Protein AF-A0A1W6MMY0-F1 (afdb_monomer)

InterPro domains:
  IPR019251 Domain of unknown function DUF2231, transmembrane [PF09990] (59-193)

Structure (mmCIF, N/CA/C/O backbone):
data_AF-A0A1W6MMY0-F1
#
_entry.id   AF-A0A1W6MMY0-F1
#
loop_
_atom_site.group_PDB
_atom_site.id
_atom_site.type_symbol
_atom_site.label_atom_id
_atom_site.label_alt_id
_atom_site.label_comp_id
_atom_site.label_asym_id
_atom_site.label_entity_id
_atom_site.label_seq_id
_atom_site.pdbx_PDB_ins_code
_atom_site.Cartn_x
_atom_site.Cartn_y
_atom_site.Cartn_z
_atom_site.occupancy
_atom_site.B_iso_or_equiv
_atom_site.auth_seq_id
_atom_site.auth_comp_id
_atom_site.auth_asym_id
_atom_site.auth_atom_id
_atom_site.pdbx_PDB_model_num
ATOM 1 N N . MET A 1 1 ? 49.511 -67.628 -75.338 1.00 53.31 1 MET A N 1
ATOM 2 C CA . MET A 1 1 ? 48.141 -67.289 -74.877 1.00 53.31 1 MET A CA 1
ATOM 3 C C . MET A 1 1 ? 48.124 -66.855 -73.398 1.00 53.31 1 MET A C 1
ATOM 5 O O . MET A 1 1 ? 47.604 -67.595 -72.579 1.00 53.31 1 MET A O 1
ATOM 9 N N . LYS A 1 2 ? 48.683 -65.693 -73.002 1.00 53.47 2 LYS A N 1
ATOM 10 C CA . LYS A 1 2 ? 48.665 -65.268 -71.573 1.00 53.47 2 LYS A CA 1
ATOM 11 C C . LYS A 1 2 ? 48.372 -63.783 -71.284 1.00 53.47 2 LYS A C 1
ATOM 13 O O . LYS A 1 2 ? 48.181 -63.437 -70.128 1.00 53.47 2 LYS A O 1
ATOM 18 N N . THR A 1 3 ? 48.253 -62.909 -72.284 1.00 57.16 3 THR A N 1
ATOM 19 C CA . THR A 1 3 ? 48.103 -61.453 -72.058 1.00 57.16 3 THR A CA 1
ATOM 20 C C . THR A 1 3 ? 46.658 -60.943 -71.990 1.00 57.16 3 THR A C 1
ATOM 22 O O . THR A 1 3 ? 46.424 -59.880 -71.427 1.00 57.16 3 THR A O 1
ATOM 25 N N . LYS A 1 4 ? 45.662 -61.696 -72.481 1.00 53.75 4 LYS A N 1
ATOM 26 C CA . LYS A 1 4 ? 44.250 -61.252 -72.477 1.00 53.75 4 LYS A CA 1
ATOM 27 C C . LYS A 1 4 ? 43.552 -61.372 -71.110 1.00 53.75 4 LYS A C 1
ATOM 29 O O . LYS A 1 4 ? 42.594 -60.653 -70.858 1.00 53.75 4 LYS A O 1
ATOM 34 N N . HIS A 1 5 ? 44.053 -62.219 -70.207 1.00 53.69 5 HIS A N 1
ATOM 35 C CA . HIS A 1 5 ? 43.456 -62.404 -68.874 1.00 53.69 5 HIS A CA 1
ATOM 36 C C . HIS A 1 5 ? 43.863 -61.316 -67.865 1.00 53.69 5 HIS A C 1
ATOM 38 O O . HIS A 1 5 ? 43.100 -61.026 -66.950 1.00 53.69 5 HIS A O 1
ATOM 44 N N . PHE A 1 6 ? 45.018 -60.667 -68.056 1.00 56.38 6 PHE A N 1
ATOM 45 C CA . PHE A 1 6 ? 45.503 -59.623 -67.142 1.00 56.38 6 PHE A CA 1
ATOM 46 C C . PHE A 1 6 ? 44.716 -58.310 -67.269 1.00 56.38 6 PHE A C 1
ATOM 48 O O . PHE A 1 6 ? 44.374 -57.697 -66.263 1.00 56.38 6 PHE A O 1
ATOM 55 N N . PHE A 1 7 ? 44.354 -57.907 -68.491 1.00 55.12 7 PHE A N 1
ATOM 56 C CA . PHE A 1 7 ? 43.572 -56.684 -68.716 1.00 55.12 7 PHE A CA 1
ATOM 57 C C . PHE A 1 7 ? 42.113 -56.813 -68.240 1.00 55.12 7 PHE A C 1
ATOM 59 O O . PHE A 1 7 ? 41.548 -55.856 -67.716 1.00 55.12 7 PHE A O 1
ATOM 66 N N . SER A 1 8 ? 41.518 -58.008 -68.348 1.00 56.09 8 SER A N 1
ATOM 67 C CA . SER A 1 8 ? 40.149 -58.261 -67.875 1.00 56.09 8 SER A CA 1
ATOM 68 C C . SER A 1 8 ? 40.039 -58.261 -66.346 1.00 56.09 8 SER A C 1
ATOM 70 O O . SER A 1 8 ? 39.013 -57.847 -65.817 1.00 56.09 8 SER A O 1
ATOM 72 N N . ALA A 1 9 ? 41.079 -58.693 -65.625 1.00 58.19 9 ALA A N 1
ATOM 73 C CA . ALA A 1 9 ? 41.077 -58.704 -64.162 1.00 58.19 9 ALA A CA 1
ATOM 74 C C . ALA A 1 9 ? 41.167 -57.284 -63.571 1.00 58.19 9 ALA A C 1
ATOM 76 O O . ALA A 1 9 ? 40.485 -56.976 -62.597 1.00 58.19 9 ALA A O 1
ATOM 77 N N . ILE A 1 10 ? 41.946 -56.394 -64.196 1.00 60.78 10 ILE A N 1
ATOM 78 C CA . ILE A 1 10 ? 42.098 -55.000 -63.747 1.00 60.78 10 ILE A CA 1
ATOM 79 C C . ILE A 1 10 ? 40.797 -54.203 -63.952 1.00 60.78 10 ILE A C 1
ATOM 81 O O . ILE A 1 10 ? 40.409 -53.431 -63.076 1.00 60.78 10 ILE A O 1
ATOM 85 N N . LEU A 1 11 ? 40.074 -54.437 -65.056 1.00 58.62 11 LEU A N 1
ATOM 86 C CA . LEU A 1 11 ? 38.793 -53.772 -65.330 1.00 58.62 11 LEU A CA 1
ATOM 87 C C . LEU A 1 11 ? 37.692 -54.185 -64.334 1.00 58.62 11 LEU A C 1
ATOM 89 O O . LEU A 1 11 ? 36.916 -53.343 -63.891 1.00 58.62 11 LEU A O 1
ATOM 93 N N . VAL A 1 12 ? 37.652 -55.461 -63.933 1.00 59.88 12 VAL A N 1
ATOM 94 C CA . VAL A 1 12 ? 36.674 -55.977 -62.958 1.00 59.88 12 VAL A CA 1
ATOM 95 C C . VAL A 1 12 ? 36.939 -55.426 -61.552 1.00 59.88 12 VAL A C 1
ATOM 97 O O . VAL A 1 12 ? 35.997 -55.036 -60.868 1.00 59.88 12 VAL A O 1
ATOM 100 N N . ILE A 1 13 ? 38.205 -55.304 -61.137 1.00 60.09 13 ILE A N 1
ATOM 101 C CA . ILE A 1 13 ? 38.566 -54.734 -59.825 1.00 60.09 13 ILE A CA 1
ATOM 102 C C . ILE A 1 13 ? 38.223 -53.235 -59.757 1.00 60.09 13 ILE A C 1
ATOM 104 O O . ILE A 1 13 ? 37.689 -52.773 -58.748 1.00 60.09 13 ILE A O 1
ATOM 108 N N . ALA A 1 14 ? 38.455 -52.481 -60.838 1.00 59.34 14 ALA A N 1
ATOM 109 C CA . ALA A 1 14 ? 38.075 -51.068 -60.910 1.00 59.34 14 ALA A CA 1
ATOM 110 C C . ALA A 1 14 ? 36.544 -50.868 -60.890 1.00 59.34 14 ALA A C 1
ATOM 112 O O . ALA A 1 14 ? 36.053 -49.946 -60.237 1.00 59.34 14 ALA A O 1
ATOM 113 N N . PHE A 1 15 ? 35.783 -51.754 -61.544 1.00 56.09 15 PHE A N 1
ATOM 114 C CA . PHE A 1 15 ? 34.318 -51.698 -61.560 1.00 56.09 15 PHE A CA 1
ATOM 115 C C . PHE A 1 15 ? 33.705 -52.075 -60.200 1.00 56.09 15 PHE A C 1
ATOM 117 O O . PHE A 1 15 ? 32.812 -51.376 -59.719 1.00 56.09 15 PHE A O 1
ATOM 124 N N . LEU A 1 16 ? 34.238 -53.101 -59.518 1.00 56.38 16 LEU A N 1
ATOM 125 C CA . LEU A 1 16 ? 33.822 -53.449 -58.151 1.00 56.38 16 LEU A CA 1
ATOM 126 C C . LEU A 1 16 ? 34.127 -52.323 -57.152 1.00 56.38 16 LEU A C 1
ATOM 128 O O . LEU A 1 16 ? 33.296 -52.034 -56.294 1.00 56.38 16 LEU A O 1
ATOM 132 N N . GLY A 1 17 ? 35.277 -51.652 -57.283 1.00 56.94 17 GLY A N 1
ATOM 133 C CA . GLY A 1 17 ? 35.640 -50.518 -56.427 1.00 56.94 17 GLY A CA 1
ATOM 134 C C . GLY A 1 17 ? 34.759 -49.277 -56.622 1.00 56.94 17 GLY A C 1
ATOM 135 O O . GLY A 1 17 ? 34.584 -48.494 -55.689 1.00 56.94 17 GLY A O 1
ATOM 136 N N . SER A 1 18 ? 34.181 -49.087 -57.813 1.00 57.56 18 SER A N 1
ATOM 137 C CA . SER A 1 18 ? 33.229 -47.999 -58.067 1.00 57.56 18 SER A CA 1
ATOM 138 C C . SER A 1 18 ? 31.816 -48.326 -57.570 1.00 57.56 18 SER A C 1
ATOM 140 O O . SER A 1 18 ? 31.083 -47.422 -57.161 1.00 57.56 18 SER A O 1
ATOM 142 N N . LEU A 1 19 ? 31.432 -49.606 -57.578 1.00 57.78 19 LEU A N 1
ATOM 143 C CA . LEU A 1 19 ? 30.128 -50.069 -57.102 1.00 57.78 19 LEU A CA 1
ATOM 144 C C . LEU A 1 19 ? 30.023 -50.034 -55.566 1.00 57.78 19 LEU A C 1
ATOM 146 O O . LEU A 1 19 ? 29.001 -49.631 -55.021 1.00 57.78 19 LEU A O 1
ATOM 150 N N . THR A 1 20 ? 31.099 -50.373 -54.849 1.00 58.50 20 THR A N 1
ATOM 151 C CA . THR A 1 20 ? 31.122 -50.292 -53.377 1.00 58.50 20 THR A CA 1
ATOM 152 C C . THR A 1 20 ? 31.069 -48.853 -52.870 1.00 58.50 20 THR A C 1
ATOM 154 O O . THR A 1 20 ? 30.363 -48.570 -51.906 1.00 58.50 20 THR A O 1
ATOM 157 N N . LYS A 1 21 ? 31.748 -47.917 -53.547 1.00 62.97 21 LYS A N 1
ATOM 158 C CA . LYS A 1 21 ? 31.677 -46.486 -53.208 1.00 62.97 21 LYS A CA 1
ATOM 159 C C . LYS A 1 21 ? 30.291 -45.897 -53.448 1.00 62.97 21 LYS A C 1
ATOM 161 O O . LYS A 1 21 ? 29.810 -45.134 -52.622 1.00 62.97 21 LYS A O 1
ATOM 166 N N . THR A 1 22 ? 29.643 -46.248 -54.557 1.00 63.56 22 THR A N 1
ATOM 167 C CA . THR A 1 22 ? 28.289 -45.752 -54.857 1.00 63.56 22 THR A CA 1
ATOM 168 C C . THR A 1 22 ? 27.248 -46.305 -53.886 1.00 63.56 22 THR A C 1
ATOM 170 O O . THR A 1 22 ? 26.358 -45.561 -53.486 1.00 63.56 22 THR A O 1
ATOM 173 N N . PHE A 1 23 ? 27.398 -47.552 -53.432 1.00 64.56 23 PHE A N 1
ATOM 174 C CA . PHE A 1 23 ? 26.541 -48.132 -52.396 1.00 64.56 23 PHE A CA 1
ATOM 175 C C . PHE A 1 23 ? 26.749 -47.472 -51.020 1.00 64.56 23 PHE A C 1
ATOM 177 O O . PHE A 1 23 ? 25.776 -47.057 -50.399 1.00 64.56 23 PHE A O 1
ATOM 184 N N . ALA A 1 24 ? 28.002 -47.276 -50.590 1.00 65.94 24 ALA A N 1
ATOM 185 C CA . ALA A 1 24 ? 28.316 -46.627 -49.312 1.00 65.94 24 ALA A CA 1
ATOM 186 C C . ALA A 1 24 ? 27.815 -45.171 -49.246 1.00 65.94 24 ALA A C 1
ATOM 188 O O . ALA A 1 24 ? 27.250 -44.753 -48.240 1.00 65.94 24 ALA A O 1
ATOM 189 N N . LEU A 1 25 ? 27.955 -44.412 -50.341 1.00 71.19 25 LEU A N 1
ATOM 190 C CA . LEU A 1 25 ? 27.428 -43.045 -50.424 1.00 71.19 25 LEU A CA 1
ATOM 191 C C . LEU A 1 25 ? 25.893 -43.003 -50.423 1.00 71.19 25 LEU A C 1
ATOM 193 O O . LEU A 1 25 ? 25.306 -42.029 -49.958 1.00 71.19 25 LEU A O 1
ATOM 197 N N . ASN A 1 26 ? 25.234 -44.037 -50.949 1.00 66.25 26 ASN A N 1
ATOM 198 C CA . ASN A 1 26 ? 23.777 -44.135 -50.945 1.00 66.25 26 ASN A CA 1
ATOM 199 C C . ASN A 1 26 ? 23.227 -44.462 -49.546 1.00 66.25 26 ASN A C 1
ATOM 201 O O . ASN A 1 26 ? 22.199 -43.916 -49.155 1.00 66.25 26 ASN A O 1
ATOM 205 N N . GLU A 1 27 ? 23.925 -45.308 -48.788 1.00 65.75 27 GLU A N 1
ATOM 206 C CA . GLU A 1 27 ? 23.574 -45.658 -47.407 1.00 65.75 27 GLU A CA 1
ATOM 207 C C . GLU A 1 27 ? 23.786 -44.476 -46.446 1.00 65.75 27 GLU A C 1
ATOM 209 O O . GLU A 1 27 ? 22.892 -44.167 -45.657 1.00 65.75 27 GLU A O 1
ATOM 214 N N . GLU A 1 28 ? 24.884 -43.718 -46.596 1.00 64.38 28 GLU A N 1
ATOM 215 C CA . GLU A 1 28 ? 25.057 -42.457 -45.859 1.00 64.38 28 GLU A CA 1
ATOM 216 C C . GLU A 1 28 ? 23.980 -41.424 -46.217 1.00 64.38 28 GLU A 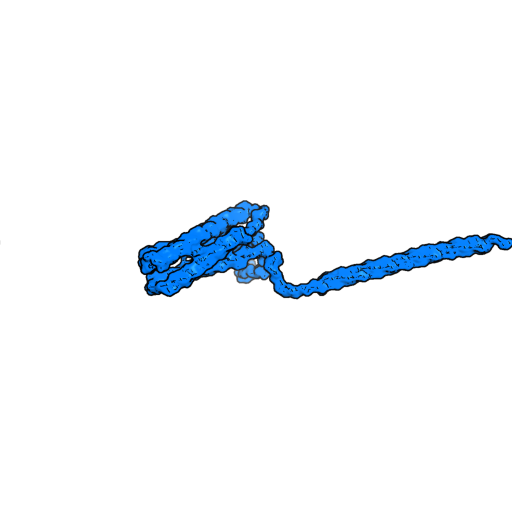C 1
ATOM 218 O O . GLU A 1 28 ? 23.401 -40.820 -45.316 1.00 64.38 28 GLU A O 1
ATOM 223 N N . ARG A 1 29 ? 23.633 -41.246 -47.501 1.00 61.00 29 ARG A N 1
ATOM 224 C CA . ARG A 1 29 ? 22.574 -40.299 -47.898 1.00 61.00 29 ARG A CA 1
ATOM 225 C C . ARG A 1 29 ? 21.201 -40.656 -47.335 1.00 61.00 29 ARG A C 1
ATOM 227 O O . ARG A 1 29 ? 20.491 -39.753 -46.911 1.00 61.00 29 ARG A O 1
ATOM 234 N N . TYR A 1 30 ? 20.851 -41.940 -47.277 1.00 64.38 30 TYR A N 1
ATOM 235 C CA . TYR A 1 30 ? 19.596 -42.383 -46.662 1.00 64.38 30 TYR A CA 1
ATOM 236 C C . TYR A 1 30 ? 19.597 -42.161 -45.142 1.00 64.38 30 TYR A C 1
ATOM 238 O O . TYR A 1 30 ? 18.575 -41.801 -44.564 1.00 64.38 30 TYR A O 1
ATOM 246 N N . SER A 1 31 ? 20.754 -42.325 -44.491 1.00 63.69 31 SER A N 1
ATOM 247 C CA . SER A 1 31 ? 20.901 -42.058 -43.056 1.00 63.69 31 SER A CA 1
ATOM 248 C C . SER A 1 31 ? 20.812 -40.566 -42.712 1.00 63.69 31 SER A C 1
ATOM 250 O O . SER A 1 31 ? 20.201 -40.211 -41.705 1.00 63.69 31 SER A O 1
ATOM 252 N N . LEU A 1 32 ? 21.354 -39.688 -43.566 1.00 65.25 32 LEU A N 1
ATOM 253 C CA . LEU A 1 32 ? 21.263 -38.235 -43.412 1.00 65.25 32 LEU A CA 1
ATOM 254 C C . LEU A 1 32 ? 19.822 -37.753 -43.618 1.00 65.25 32 LEU A C 1
ATOM 256 O O . LEU A 1 32 ? 19.310 -37.043 -42.762 1.00 65.25 32 LEU A O 1
ATOM 260 N N . ASP A 1 33 ? 19.140 -38.222 -44.667 1.00 69.19 33 ASP A N 1
ATOM 261 C CA . ASP A 1 33 ? 17.737 -37.881 -44.951 1.00 69.19 33 ASP A CA 1
ATOM 262 C C . ASP A 1 33 ? 16.791 -38.370 -43.839 1.00 69.19 33 ASP A C 1
ATOM 264 O O . ASP A 1 33 ? 15.923 -37.634 -43.379 1.00 69.19 33 ASP A O 1
ATOM 268 N N . ALA A 1 34 ? 17.017 -39.576 -43.303 1.00 68.44 34 ALA A N 1
ATOM 269 C CA . ALA A 1 34 ? 16.268 -40.086 -42.155 1.00 68.44 34 ALA A CA 1
ATOM 270 C C . ALA A 1 34 ? 16.539 -39.288 -40.868 1.00 68.44 34 ALA A C 1
ATOM 272 O O . ALA A 1 34 ? 15.627 -39.083 -40.065 1.00 68.44 34 ALA A O 1
ATOM 273 N N . THR A 1 35 ? 17.772 -38.814 -40.673 1.00 68.00 35 THR A N 1
ATOM 274 C CA . THR A 1 35 ? 18.140 -37.983 -39.520 1.00 68.00 35 THR A CA 1
ATOM 275 C C . THR A 1 35 ? 17.516 -36.592 -39.636 1.00 68.00 35 THR A C 1
ATOM 277 O O . THR A 1 35 ? 16.913 -36.127 -38.673 1.00 68.00 35 THR A O 1
ATOM 280 N N . GLU A 1 36 ? 17.553 -35.964 -40.812 1.00 65.12 36 GLU A N 1
ATOM 281 C CA . GLU A 1 36 ? 16.915 -34.667 -41.079 1.00 65.12 36 GLU A CA 1
ATOM 282 C C . GLU A 1 36 ? 15.380 -34.748 -41.021 1.00 65.12 36 GLU A C 1
ATOM 284 O O . GLU A 1 36 ? 14.723 -33.863 -40.464 1.00 65.12 36 GLU A O 1
ATOM 289 N N . LEU A 1 37 ? 14.789 -35.848 -41.492 1.00 66.81 37 LEU A N 1
ATOM 290 C CA . LEU A 1 37 ? 13.359 -36.121 -41.353 1.00 66.81 37 LEU A CA 1
ATOM 291 C C . LEU A 1 37 ? 12.975 -36.357 -39.885 1.00 66.81 37 LEU A C 1
ATOM 293 O O . LEU A 1 37 ? 11.962 -35.849 -39.418 1.00 66.81 37 LEU A O 1
ATOM 297 N N . SER A 1 38 ? 13.800 -37.072 -39.117 1.00 62.94 38 SER A N 1
ATOM 298 C CA . SER A 1 38 ? 13.562 -37.267 -37.682 1.00 62.94 38 SER A CA 1
ATOM 299 C C . SER A 1 38 ? 13.733 -35.975 -36.878 1.00 62.94 38 SER A C 1
ATOM 301 O O . SER A 1 38 ? 12.960 -35.736 -35.956 1.00 62.94 38 SER A O 1
ATOM 303 N N . ALA A 1 39 ? 14.677 -35.107 -37.257 1.00 61.38 39 ALA A N 1
ATOM 304 C CA . ALA A 1 39 ? 14.893 -33.805 -36.633 1.00 61.38 39 ALA A CA 1
ATOM 305 C C . ALA A 1 39 ? 13.764 -32.816 -36.969 1.00 61.38 39 ALA A C 1
ATOM 307 O O . ALA A 1 39 ? 13.307 -32.085 -36.094 1.00 61.38 39 ALA A O 1
ATOM 308 N N . SER A 1 40 ? 13.261 -32.832 -38.207 1.00 60.12 40 SER A N 1
ATOM 309 C CA . SER A 1 40 ? 12.113 -32.012 -38.617 1.00 60.12 40 SER A CA 1
ATOM 310 C C . SER A 1 40 ? 10.797 -32.504 -38.015 1.00 60.12 40 SER A C 1
ATOM 312 O O . SER A 1 40 ? 9.997 -31.686 -37.571 1.00 60.12 40 SER A O 1
ATOM 314 N N . ILE A 1 41 ? 10.592 -33.821 -37.896 1.00 59.75 41 ILE A N 1
ATOM 315 C CA . ILE A 1 41 ? 9.440 -34.391 -37.184 1.00 59.75 41 ILE A CA 1
ATOM 316 C C . ILE A 1 41 ? 9.552 -34.124 -35.677 1.00 59.75 41 ILE A C 1
ATOM 318 O O . ILE A 1 41 ? 8.558 -33.756 -35.064 1.00 59.75 41 ILE A O 1
ATOM 322 N N . ALA A 1 42 ? 10.740 -34.221 -35.072 1.00 57.53 42 ALA A N 1
ATOM 323 C CA . ALA A 1 42 ? 10.943 -33.868 -33.664 1.00 57.53 42 ALA A CA 1
ATOM 324 C C . ALA A 1 42 ? 10.685 -32.374 -33.399 1.00 57.53 42 ALA A C 1
ATOM 326 O O . ALA A 1 42 ? 10.067 -32.039 -32.392 1.00 57.53 42 ALA A O 1
ATOM 327 N N . SER A 1 43 ? 11.075 -31.492 -34.326 1.00 54.75 43 SER A N 1
ATOM 328 C CA . SER A 1 43 ? 10.746 -30.062 -34.270 1.00 54.75 43 SER A CA 1
ATOM 329 C C . SER A 1 43 ? 9.256 -29.782 -34.504 1.00 54.75 43 SER A C 1
ATOM 331 O O . SER A 1 43 ? 8.740 -28.814 -33.959 1.00 54.75 43 SER A O 1
ATOM 333 N N . ALA A 1 44 ? 8.560 -30.603 -35.297 1.00 56.00 44 ALA A N 1
ATOM 334 C CA . ALA A 1 44 ? 7.130 -30.457 -35.582 1.00 56.00 44 ALA A CA 1
ATOM 335 C C . ALA A 1 44 ? 6.216 -31.117 -34.528 1.00 56.00 44 ALA A C 1
ATOM 337 O O . ALA A 1 44 ? 5.018 -30.848 -34.499 1.00 56.00 44 ALA A O 1
ATOM 338 N N . VAL A 1 45 ? 6.765 -31.984 -33.668 1.00 51.16 45 VAL A N 1
ATOM 339 C CA . VAL A 1 45 ? 6.052 -32.683 -32.579 1.00 51.16 45 VAL A CA 1
ATOM 340 C C . VAL A 1 45 ? 6.235 -31.972 -31.229 1.00 51.16 45 VAL A C 1
ATOM 342 O O . VAL A 1 45 ? 5.784 -32.458 -30.192 1.00 51.16 45 VAL A O 1
ATOM 345 N N . GLN A 1 46 ? 6.816 -30.768 -31.222 1.00 55.38 46 GLN A N 1
ATOM 346 C CA . GLN A 1 46 ? 6.652 -29.844 -30.106 1.00 55.38 46 GLN A CA 1
ATOM 347 C C . GLN A 1 46 ? 5.152 -29.522 -30.018 1.00 55.38 46 GLN A C 1
ATOM 349 O O . GLN A 1 46 ? 4.615 -28.771 -30.826 1.00 55.38 46 GLN A O 1
ATOM 354 N N . SER A 1 47 ? 4.430 -30.171 -29.102 1.00 53.31 47 SER A N 1
ATOM 355 C CA . SER A 1 47 ? 3.045 -29.806 -28.841 1.00 53.31 47 SER A CA 1
ATOM 356 C C . SER A 1 47 ? 3.068 -28.373 -28.328 1.00 53.31 47 SER A C 1
ATOM 358 O O . SER A 1 47 ? 3.471 -28.148 -27.184 1.00 53.31 47 SER A O 1
ATOM 360 N N . ASP A 1 48 ? 2.688 -27.421 -29.175 1.00 62.19 48 ASP A N 1
ATOM 361 C CA . ASP A 1 48 ? 2.494 -26.030 -28.787 1.00 62.19 48 ASP A CA 1
ATOM 362 C C . ASP A 1 48 ? 1.365 -25.990 -27.758 1.00 62.19 48 ASP A C 1
ATOM 364 O O . ASP A 1 48 ? 0.174 -25.878 -28.061 1.00 62.19 48 ASP A O 1
ATOM 368 N N . SER A 1 49 ? 1.745 -26.154 -26.494 1.00 68.38 49 SER A N 1
ATOM 369 C CA . SER A 1 49 ? 0.912 -25.776 -25.376 1.00 68.38 49 SER A CA 1
ATOM 370 C C . SER A 1 49 ? 0.670 -24.283 -25.530 1.00 68.38 49 SER A C 1
ATOM 372 O O . SER A 1 49 ? 1.558 -23.473 -25.283 1.00 68.38 49 SER A O 1
ATOM 374 N N . VAL A 1 50 ? -0.548 -23.914 -25.930 1.00 81.25 50 VAL A N 1
ATOM 375 C CA . VAL A 1 50 ? -0.990 -22.510 -26.011 1.00 81.25 50 VAL A CA 1
ATOM 376 C C . VAL A 1 50 ? -0.738 -21.779 -24.683 1.00 81.25 50 VAL A C 1
ATOM 378 O O . VAL A 1 50 ? -0.565 -20.563 -24.651 1.00 81.25 50 VAL A O 1
ATOM 381 N N . LYS A 1 51 ? -0.700 -22.523 -23.570 1.00 81.12 51 LYS A N 1
ATOM 382 C CA . LYS A 1 51 ? -0.354 -22.008 -22.253 1.00 81.12 51 LYS A CA 1
ATOM 383 C C . LYS A 1 51 ? 1.155 -22.109 -22.015 1.00 81.12 51 LYS A C 1
ATOM 385 O O . LYS A 1 51 ? 1.695 -23.209 -21.924 1.00 81.12 51 LYS A O 1
ATOM 390 N N . ALA A 1 52 ? 1.795 -20.961 -21.834 1.00 80.62 52 ALA A N 1
ATOM 391 C CA . ALA A 1 52 ? 3.155 -20.889 -21.321 1.00 80.62 52 ALA A CA 1
ATOM 392 C C . ALA A 1 52 ? 3.201 -21.283 -19.833 1.00 80.62 52 ALA A C 1
ATOM 394 O O . ALA A 1 52 ? 2.306 -20.923 -19.057 1.00 80.62 52 ALA A O 1
ATOM 395 N N . ASP A 1 53 ? 4.247 -22.004 -19.438 1.00 83.81 53 ASP A N 1
ATOM 396 C CA . ASP A 1 53 ? 4.564 -22.250 -18.031 1.00 83.81 53 ASP A CA 1
ATOM 397 C C . ASP A 1 53 ? 5.126 -20.987 -17.362 1.00 83.81 53 ASP A C 1
ATOM 399 O O . ASP A 1 53 ? 5.583 -20.059 -18.030 1.00 83.81 53 ASP A O 1
ATOM 403 N N . PHE A 1 54 ? 5.107 -20.937 -16.026 1.00 77.31 54 PHE A N 1
ATOM 404 C CA . PHE A 1 54 ? 5.584 -19.764 -15.280 1.00 77.31 54 PHE A CA 1
ATOM 405 C C . PHE A 1 54 ? 7.070 -19.455 -15.521 1.00 77.31 54 PHE A C 1
ATOM 407 O O . PHE A 1 54 ? 7.455 -18.288 -15.521 1.00 77.31 54 PHE A O 1
ATOM 414 N N . ASP A 1 55 ? 7.875 -20.477 -15.805 1.00 77.94 55 ASP A N 1
ATOM 415 C CA . ASP A 1 55 ? 9.311 -20.345 -16.073 1.00 77.94 55 ASP A CA 1
ATOM 416 C C . ASP A 1 55 ? 9.608 -19.691 -17.434 1.00 77.94 55 ASP A C 1
ATOM 418 O O . ASP A 1 55 ? 10.726 -19.246 -17.683 1.00 77.94 55 ASP A O 1
ATOM 422 N N . ALA A 1 56 ? 8.608 -19.604 -18.319 1.00 76.50 56 ALA A N 1
ATOM 423 C CA . ALA A 1 56 ? 8.741 -18.940 -19.611 1.00 76.50 56 ALA A CA 1
ATOM 424 C C . ALA A 1 56 ? 8.660 -17.406 -19.505 1.00 76.50 56 ALA A C 1
ATOM 426 O O . ALA A 1 56 ? 8.986 -16.710 -20.469 1.00 76.50 56 ALA A O 1
ATOM 427 N N . PHE A 1 57 ? 8.221 -16.858 -18.363 1.00 79.00 57 PHE A N 1
ATOM 428 C CA . PHE A 1 57 ? 8.128 -15.412 -18.176 1.00 79.00 57 PHE A CA 1
ATOM 429 C C . PHE A 1 57 ? 9.455 -14.843 -17.657 1.00 79.00 57 PHE A C 1
ATOM 431 O O . PHE A 1 57 ? 9.911 -15.234 -16.583 1.00 79.00 57 PHE A O 1
ATOM 438 N N . PRO A 1 58 ? 10.049 -13.851 -18.348 1.00 72.69 58 PRO A N 1
ATOM 439 C CA . PRO A 1 58 ? 11.336 -13.276 -17.954 1.00 72.69 58 PRO A CA 1
ATOM 440 C C . PRO A 1 58 ? 11.266 -12.492 -16.638 1.00 72.69 58 PRO A C 1
ATOM 442 O O . PRO A 1 58 ? 12.291 -12.263 -16.001 1.00 72.69 58 PRO A O 1
ATOM 445 N N . ASN A 1 59 ? 10.069 -12.056 -16.228 1.00 74.94 59 ASN A N 1
ATOM 446 C CA . ASN A 1 59 ? 9.871 -11.358 -14.969 1.00 74.94 59 ASN A CA 1
ATOM 447 C C . ASN A 1 59 ? 8.479 -11.641 -14.384 1.00 74.94 59 ASN A C 1
ATOM 449 O O . ASN A 1 59 ? 7.461 -11.240 -14.948 1.00 74.94 59 ASN A O 1
ATOM 453 N N . LEU A 1 60 ? 8.441 -12.294 -13.222 1.00 81.25 60 LEU A N 1
ATOM 454 C CA . LEU A 1 60 ? 7.206 -12.558 -12.476 1.00 81.25 60 LEU A CA 1
ATOM 455 C C . LEU A 1 60 ? 6.794 -11.383 -11.575 1.00 81.25 60 LEU A C 1
ATOM 457 O O . LEU A 1 60 ? 5.688 -11.385 -11.034 1.00 81.25 60 LEU A O 1
ATOM 461 N N . HIS A 1 61 ? 7.656 -10.375 -11.424 1.00 81.44 61 HIS A N 1
ATOM 462 C CA . HIS A 1 61 ? 7.468 -9.254 -10.508 1.00 81.44 61 HIS A CA 1
ATOM 463 C C . HIS A 1 61 ? 6.131 -8.538 -10.728 1.00 81.44 61 HIS A C 1
ATOM 465 O O . HIS A 1 61 ? 5.377 -8.433 -9.757 1.00 81.44 61 HIS A O 1
ATOM 471 N N . PRO A 1 62 ? 5.737 -8.161 -11.969 1.00 79.00 62 PRO A N 1
ATOM 472 C CA . PRO A 1 62 ? 4.445 -7.525 -12.209 1.00 79.00 62 PRO A CA 1
ATOM 473 C C . PRO A 1 62 ? 3.275 -8.393 -11.739 1.00 79.00 62 PRO A C 1
ATOM 475 O O . PRO A 1 62 ? 2.316 -7.881 -11.177 1.00 79.00 62 PRO A O 1
ATOM 478 N N . MET A 1 63 ? 3.351 -9.715 -11.888 1.00 81.94 63 MET A N 1
ATOM 479 C CA . MET A 1 63 ? 2.256 -10.605 -11.501 1.00 81.94 63 MET A CA 1
ATOM 480 C C . MET A 1 63 ? 2.015 -10.597 -9.987 1.00 81.94 63 MET A C 1
ATOM 482 O O . MET A 1 63 ? 0.871 -10.666 -9.547 1.00 81.94 63 MET A O 1
ATOM 486 N N . VAL A 1 64 ? 3.079 -10.475 -9.190 1.00 84.88 64 VAL A N 1
ATOM 487 C CA . VAL A 1 64 ? 2.981 -10.491 -7.726 1.00 84.88 64 VAL A CA 1
ATOM 488 C C . VAL A 1 64 ? 2.644 -9.109 -7.166 1.00 84.88 64 VAL A C 1
ATOM 490 O O . VAL A 1 64 ? 1.816 -9.024 -6.264 1.00 84.88 64 VAL A O 1
ATOM 493 N N . VAL A 1 65 ? 3.212 -8.024 -7.707 1.00 87.06 65 VAL A N 1
ATOM 494 C CA . VAL A 1 65 ? 3.045 -6.664 -7.147 1.00 87.06 65 VAL A CA 1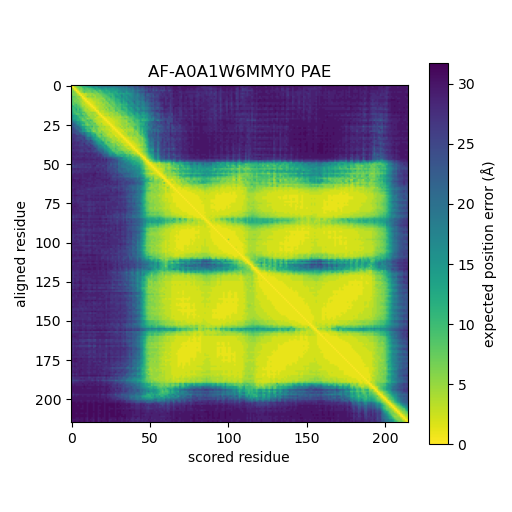
ATOM 495 C C . VAL A 1 65 ? 1.647 -6.066 -7.306 1.00 87.06 65 VAL A C 1
ATOM 497 O O . VAL A 1 65 ? 1.265 -5.217 -6.500 1.00 87.06 65 VAL A O 1
ATOM 500 N N . HIS A 1 66 ? 0.839 -6.526 -8.268 1.00 90.56 66 HIS A N 1
ATOM 501 C CA . HIS A 1 66 ? -0.544 -6.045 -8.406 1.00 90.56 66 HIS A CA 1
ATOM 502 C C . HIS A 1 66 ? -1.415 -6.414 -7.200 1.00 90.56 66 HIS A C 1
ATOM 504 O O . HIS A 1 66 ? -2.299 -5.642 -6.823 1.00 90.56 66 HIS A O 1
ATOM 510 N N . PHE A 1 67 ? -1.153 -7.557 -6.554 1.00 92.81 67 PHE A N 1
ATOM 511 C CA . PHE A 1 67 ? -1.915 -7.963 -5.374 1.00 92.81 67 PHE A CA 1
ATOM 512 C C . PHE A 1 67 ? -1.712 -6.979 -4.205 1.00 92.81 67 PHE A C 1
ATOM 514 O O . PHE A 1 67 ? -2.712 -6.426 -3.742 1.00 92.81 67 PHE A O 1
ATOM 521 N N . PRO A 1 68 ? -0.477 -6.670 -3.751 1.00 94.50 68 PRO A N 1
ATOM 522 C CA . PRO A 1 68 ? -0.227 -5.625 -2.759 1.00 94.50 68 PRO A CA 1
ATOM 523 C C . PRO A 1 68 ? -0.842 -4.275 -3.099 1.00 94.50 68 PRO A C 1
ATOM 525 O O . PRO A 1 68 ? -1.476 -3.687 -2.225 1.00 94.50 68 PRO A O 1
ATOM 528 N N . ILE A 1 69 ? -0.704 -3.806 -4.346 1.00 95.31 69 ILE A N 1
ATOM 529 C CA . ILE A 1 69 ? -1.244 -2.507 -4.776 1.00 95.31 69 ILE A CA 1
ATOM 530 C C . ILE A 1 69 ? -2.746 -2.446 -4.476 1.00 95.31 69 ILE A C 1
ATOM 532 O O . ILE A 1 69 ? -3.206 -1.578 -3.733 1.00 95.31 69 ILE A O 1
ATOM 536 N N . VAL A 1 70 ? -3.516 -3.407 -4.992 1.00 97.31 70 VAL A N 1
ATOM 537 C CA . VAL A 1 70 ? -4.977 -3.399 -4.846 1.00 97.31 70 VAL A CA 1
ATOM 538 C C . VAL A 1 70 ? -5.399 -3.632 -3.394 1.00 97.31 70 VAL A C 1
ATOM 540 O O . VAL A 1 70 ? -6.298 -2.952 -2.899 1.00 97.31 70 VAL A O 1
ATOM 543 N N . LEU A 1 71 ? -4.753 -4.561 -2.685 1.00 98.00 71 LEU A N 1
ATOM 544 C CA . LEU A 1 71 ? -5.116 -4.903 -1.307 1.00 98.00 71 LEU A CA 1
ATOM 545 C C . LEU A 1 71 ? -4.862 -3.750 -0.330 1.00 98.00 71 LEU A C 1
ATOM 547 O O . LEU A 1 71 ? -5.702 -3.489 0.532 1.00 98.00 71 LEU A O 1
ATOM 551 N N . LEU A 1 72 ? -3.738 -3.040 -0.466 1.00 98.25 72 LEU A N 1
ATOM 552 C CA . LEU A 1 72 ? -3.406 -1.904 0.398 1.00 98.25 72 LEU A CA 1
ATOM 553 C C . LEU A 1 72 ? -4.309 -0.695 0.116 1.00 98.25 72 LEU A C 1
ATOM 555 O O . LEU A 1 72 ? -4.784 -0.056 1.059 1.00 98.25 72 LEU A O 1
ATOM 559 N N . LEU A 1 73 ? -4.630 -0.430 -1.156 1.00 98.38 73 LEU A N 1
ATOM 560 C CA . LEU A 1 73 ? -5.613 0.591 -1.535 1.00 98.38 73 LEU A CA 1
ATOM 561 C C . LEU A 1 73 ? -7.014 0.260 -0.998 1.00 98.38 73 LEU A C 1
ATOM 563 O O . LEU A 1 73 ? -7.702 1.121 -0.448 1.00 98.38 73 LEU A O 1
ATOM 567 N N . LEU A 1 74 ? -7.437 -1.002 -1.084 1.00 98.25 74 LEU A N 1
ATOM 568 C CA . LEU A 1 74 ? -8.726 -1.422 -0.541 1.00 98.25 74 LEU A CA 1
ATOM 569 C C . LEU A 1 74 ? -8.749 -1.344 0.993 1.00 98.25 74 LEU A C 1
ATOM 571 O O . LEU A 1 74 ? -9.756 -0.929 1.571 1.00 98.25 74 LEU A O 1
ATOM 575 N N . ALA A 1 75 ? -7.644 -1.688 1.661 1.00 98.19 75 ALA A N 1
ATOM 576 C CA . ALA A 1 75 ? -7.528 -1.604 3.114 1.00 98.19 75 ALA A CA 1
ATOM 577 C C . ALA A 1 75 ? -7.757 -0.175 3.628 1.00 98.19 75 ALA A C 1
ATOM 579 O O . ALA A 1 75 ? -8.521 0.003 4.579 1.00 98.19 75 ALA A O 1
ATOM 580 N N . VAL A 1 76 ? -7.167 0.846 2.988 1.00 98.31 76 VAL A N 1
ATOM 581 C CA . VAL A 1 76 ? -7.367 2.244 3.409 1.00 98.31 76 VAL A CA 1
ATOM 582 C C . VAL A 1 76 ? -8.807 2.717 3.182 1.00 98.31 76 VAL A C 1
ATOM 584 O O . VAL A 1 76 ? -9.364 3.399 4.044 1.00 98.31 76 VAL A O 1
ATOM 587 N N . VAL A 1 77 ? -9.456 2.306 2.086 1.00 98.38 77 VAL A N 1
ATOM 588 C CA . VAL A 1 77 ? -10.870 2.633 1.825 1.00 98.38 77 VAL A CA 1
ATOM 589 C C . VAL A 1 77 ? -11.778 1.996 2.879 1.00 98.38 77 VAL A C 1
ATOM 591 O O . VAL A 1 77 ? -12.643 2.665 3.444 1.00 98.38 77 VAL A O 1
ATOM 594 N N . LEU A 1 78 ? -11.563 0.718 3.202 1.00 97.81 78 LEU A N 1
ATOM 595 C CA . LEU A 1 78 ? -12.330 0.029 4.241 1.00 97.81 78 LEU A CA 1
ATOM 596 C C . LEU A 1 78 ? -12.088 0.634 5.628 1.00 97.81 78 LEU A C 1
ATOM 598 O O . LEU A 1 78 ? -13.040 0.807 6.389 1.00 97.81 78 LEU A O 1
ATOM 602 N N . GLN A 1 79 ? -10.846 1.004 5.945 1.00 97.81 79 GLN A N 1
ATOM 603 C CA . GLN A 1 79 ? -10.508 1.690 7.190 1.00 97.81 79 GLN A CA 1
ATOM 604 C C . GLN A 1 79 ? -11.201 3.056 7.281 1.00 97.81 79 GLN A C 1
ATOM 606 O O . GLN A 1 79 ? -11.738 3.396 8.334 1.00 97.81 79 GLN A O 1
ATOM 611 N N . LEU A 1 80 ? -11.273 3.812 6.181 1.00 97.75 80 LEU A N 1
ATOM 612 C CA . LEU A 1 80 ? -12.021 5.069 6.129 1.00 97.75 80 LEU A CA 1
ATOM 613 C C . LEU A 1 80 ? -13.510 4.848 6.414 1.00 97.75 80 LEU A C 1
ATOM 615 O O . LEU A 1 80 ? -14.085 5.541 7.250 1.00 97.75 80 LEU A O 1
ATOM 619 N N . ILE A 1 81 ? -14.130 3.851 5.778 1.00 96.94 81 ILE A N 1
ATOM 620 C CA . ILE A 1 81 ? -15.533 3.482 6.032 1.00 96.94 81 ILE A CA 1
ATOM 621 C C . ILE A 1 81 ? -15.729 3.079 7.501 1.00 96.94 81 ILE A C 1
ATOM 623 O O . ILE A 1 81 ? -16.735 3.431 8.130 1.00 96.94 81 ILE A O 1
ATOM 627 N N . GLN A 1 82 ? -14.763 2.371 8.086 1.00 95.69 82 GLN A N 1
ATOM 628 C CA . GLN A 1 82 ? -14.827 1.960 9.480 1.00 95.69 82 GLN A CA 1
ATOM 629 C C . GLN A 1 82 ? -14.789 3.141 10.455 1.00 95.69 82 GLN A C 1
ATOM 631 O O . GLN A 1 82 ? -15.455 3.084 11.487 1.00 95.69 82 GLN A O 1
ATOM 636 N N . LEU A 1 83 ? -14.096 4.237 10.135 1.00 95.62 83 LEU A N 1
ATOM 637 C CA . LEU A 1 83 ? -14.103 5.434 10.985 1.00 95.62 83 LEU A CA 1
ATOM 638 C C . LEU A 1 83 ? -15.515 6.002 11.194 1.00 95.62 83 LEU A C 1
ATOM 640 O O . LEU A 1 83 ? -15.808 6.536 12.268 1.00 95.62 83 LEU A O 1
ATOM 644 N N . PHE A 1 84 ? -16.399 5.844 10.205 1.00 94.69 84 PHE A N 1
ATOM 645 C CA . PHE A 1 84 ? -17.788 6.300 10.276 1.00 94.69 84 PHE A CA 1
ATOM 646 C C . PHE A 1 84 ? -18.736 5.243 10.847 1.00 94.69 84 PHE A C 1
ATOM 648 O O . PHE A 1 84 ? -19.641 5.582 11.607 1.00 94.69 84 PHE A O 1
ATOM 655 N N . THR A 1 85 ? -18.532 3.968 10.510 1.00 92.19 85 THR A N 1
ATOM 656 C CA . THR A 1 85 ? -19.430 2.880 10.938 1.00 92.19 85 THR A CA 1
ATOM 657 C C . THR A 1 85 ? -19.092 2.313 12.316 1.00 92.19 85 THR A C 1
ATOM 659 O O . THR A 1 85 ? -19.975 1.779 12.982 1.00 92.19 85 THR A O 1
ATOM 662 N N . LEU A 1 86 ? -17.828 2.412 12.747 1.00 85.69 86 LEU A N 1
ATOM 663 C CA . LEU A 1 86 ? -17.274 1.809 13.967 1.00 85.69 86 LEU A CA 1
ATOM 664 C C . LEU A 1 86 ? -17.706 0.348 14.170 1.00 85.69 86 LEU A C 1
ATOM 666 O O . LEU A 1 86 ? -18.025 -0.083 15.279 1.00 85.69 86 LEU A O 1
ATOM 670 N N . ASN A 1 87 ? -17.728 -0.425 13.083 1.00 87.75 87 ASN A N 1
ATOM 671 C CA . ASN A 1 87 ? -18.128 -1.824 13.114 1.00 87.75 87 ASN A CA 1
ATOM 672 C C . ASN A 1 87 ? -16.914 -2.742 13.333 1.00 87.75 87 ASN A C 1
ATOM 674 O O . ASN A 1 87 ? -15.950 -2.725 12.563 1.00 87.75 87 ASN A O 1
ATOM 678 N N . ARG A 1 88 ? -16.995 -3.596 14.358 1.00 85.44 88 ARG A N 1
ATOM 679 C CA . ARG A 1 88 ? -15.926 -4.526 14.746 1.00 85.44 88 ARG A CA 1
ATOM 680 C C . ARG A 1 88 ? -15.717 -5.671 13.760 1.00 85.44 88 ARG A C 1
ATOM 682 O O . ARG A 1 88 ? -14.613 -6.190 13.655 1.00 85.44 88 ARG A O 1
ATOM 689 N N . THR A 1 89 ? -16.741 -6.052 13.001 1.00 89.81 89 THR A N 1
ATOM 690 C CA . THR A 1 89 ? -16.602 -7.082 11.961 1.00 89.81 89 THR A CA 1
ATOM 691 C C . THR A 1 89 ? -15.646 -6.629 10.855 1.00 89.81 89 THR A C 1
ATOM 693 O O . THR A 1 89 ? -14.934 -7.452 10.285 1.00 89.81 89 THR A O 1
ATOM 696 N N . MET A 1 90 ? -15.567 -5.317 10.591 1.00 92.25 90 MET A N 1
ATOM 697 C CA . MET A 1 90 ? -14.654 -4.775 9.581 1.00 92.25 90 MET A CA 1
ATOM 698 C C . MET A 1 90 ? -13.184 -4.864 10.000 1.00 92.25 90 MET A C 1
ATOM 700 O O . MET A 1 90 ? -12.341 -4.950 9.115 1.00 92.25 90 MET A O 1
ATOM 704 N N . ASP A 1 91 ? -12.861 -4.927 11.302 1.00 93.12 91 ASP A N 1
ATOM 705 C CA . ASP A 1 91 ? -11.467 -5.027 11.768 1.00 93.12 91 ASP A CA 1
ATOM 706 C C . ASP A 1 91 ? -10.761 -6.246 11.182 1.00 93.12 91 ASP A C 1
ATOM 708 O O . ASP A 1 91 ? -9.626 -6.138 10.728 1.00 93.12 91 ASP A O 1
ATOM 712 N N . TRP A 1 92 ? -11.446 -7.392 11.162 1.00 95.69 92 TRP A N 1
ATOM 713 C CA . TRP A 1 92 ? -10.910 -8.631 10.606 1.00 95.69 92 TRP A CA 1
ATOM 714 C C . TRP A 1 92 ? -10.694 -8.532 9.101 1.00 95.69 92 TRP A C 1
ATOM 716 O O . TRP A 1 92 ? -9.651 -8.951 8.611 1.00 95.69 92 TRP A O 1
ATOM 726 N N . VAL A 1 93 ? -11.648 -7.949 8.371 1.00 97.00 93 VAL A N 1
ATOM 727 C CA . VAL A 1 93 ? -11.528 -7.775 6.917 1.00 97.00 93 VAL A CA 1
ATOM 728 C C . VAL A 1 93 ? -10.377 -6.827 6.595 1.00 97.00 93 VAL A C 1
ATOM 730 O O . VAL A 1 93 ? -9.524 -7.161 5.783 1.00 97.00 93 VAL A O 1
ATOM 733 N N . ILE A 1 94 ? -10.301 -5.682 7.274 1.00 97.69 94 ILE A N 1
ATOM 734 C CA . ILE A 1 94 ? -9.225 -4.701 7.098 1.00 97.69 94 ILE A CA 1
ATOM 735 C C . ILE A 1 94 ? -7.870 -5.325 7.435 1.00 97.69 94 ILE A C 1
ATOM 737 O O . ILE A 1 94 ? -6.920 -5.150 6.676 1.00 97.69 94 ILE A O 1
ATOM 741 N N . LEU A 1 95 ? -7.784 -6.084 8.533 1.00 97.69 95 LEU A N 1
ATOM 742 C CA . LEU A 1 95 ? -6.569 -6.795 8.926 1.00 97.69 95 LEU A CA 1
ATOM 743 C C . LEU A 1 95 ? -6.140 -7.813 7.864 1.00 97.69 95 LEU A C 1
ATOM 745 O O . LEU A 1 95 ? -4.959 -7.882 7.538 1.00 97.69 95 LEU A O 1
ATOM 749 N N . LEU A 1 96 ? -7.082 -8.576 7.304 1.00 97.75 96 LEU A N 1
ATOM 750 C CA . LEU A 1 96 ? -6.785 -9.511 6.220 1.00 97.75 96 LEU A CA 1
ATOM 751 C C . LEU A 1 96 ? -6.288 -8.784 4.968 1.00 97.75 96 LEU A C 1
ATOM 753 O O . LEU A 1 96 ? -5.332 -9.253 4.357 1.00 97.75 96 LEU A O 1
ATOM 757 N N . MET A 1 97 ? -6.876 -7.638 4.611 1.00 98.19 97 MET A N 1
ATOM 758 C CA . MET A 1 97 ? -6.451 -6.856 3.444 1.00 98.19 97 MET A CA 1
ATOM 759 C C . MET A 1 97 ? -5.048 -6.276 3.631 1.00 98.19 97 MET A C 1
ATOM 761 O O . MET A 1 97 ? -4.163 -6.556 2.826 1.00 98.19 97 MET A O 1
ATOM 765 N N . VAL A 1 98 ? -4.807 -5.531 4.717 1.00 98.44 98 VAL A N 1
ATOM 766 C CA . VAL A 1 98 ? -3.488 -4.928 4.972 1.00 98.44 98 VAL A CA 1
ATOM 767 C C . VAL A 1 98 ? -2.419 -5.990 5.233 1.00 98.44 98 VAL A C 1
ATOM 769 O O . VAL A 1 98 ? -1.295 -5.856 4.764 1.00 98.44 98 VAL A O 1
ATOM 772 N N . GLY A 1 99 ? -2.771 -7.074 5.932 1.00 97.88 99 GLY A N 1
ATOM 773 C CA . GLY A 1 99 ? -1.859 -8.173 6.237 1.00 97.88 99 GLY A CA 1
ATOM 774 C C . GLY A 1 99 ? -1.461 -8.951 4.986 1.00 97.88 99 GLY A C 1
ATOM 775 O O . GLY A 1 99 ? -0.278 -9.190 4.769 1.00 97.88 99 GLY A O 1
ATOM 776 N N . SER A 1 100 ? -2.425 -9.291 4.125 1.00 97.75 100 SER A N 1
ATOM 777 C CA . SER A 1 100 ? -2.137 -9.958 2.847 1.00 97.75 100 SER A CA 1
ATOM 778 C C . SER A 1 100 ? -1.387 -9.031 1.889 1.00 97.75 100 SER A C 1
ATOM 780 O O . SER A 1 100 ? -0.471 -9.480 1.207 1.00 97.75 100 SER A O 1
ATOM 782 N N . GLY A 1 101 ? -1.717 -7.734 1.882 1.00 97.62 101 GLY A N 1
ATOM 783 C CA . GLY A 1 101 ? -0.985 -6.720 1.123 1.00 97.62 101 GLY A CA 1
ATOM 784 C C . GLY A 1 101 ? 0.478 -6.605 1.557 1.00 97.62 101 GLY A C 1
ATOM 785 O O . GLY A 1 101 ? 1.365 -6.641 0.709 1.00 97.62 101 GLY A O 1
ATOM 786 N N . PHE A 1 102 ? 0.742 -6.566 2.868 1.00 97.88 102 PHE A N 1
ATOM 787 C CA . PHE A 1 102 ? 2.096 -6.600 3.431 1.00 97.88 102 PHE A CA 1
ATOM 788 C C . PHE A 1 102 ? 2.850 -7.878 3.041 1.00 97.88 102 PHE A C 1
ATOM 790 O O . PHE A 1 102 ? 3.975 -7.796 2.554 1.00 97.88 102 PHE A O 1
ATOM 797 N N . ILE A 1 103 ? 2.235 -9.055 3.213 1.00 96.69 103 ILE A N 1
ATOM 798 C CA . ILE A 1 103 ? 2.862 -10.335 2.848 1.00 96.69 103 ILE A CA 1
ATOM 799 C C . ILE A 1 103 ? 3.200 -10.354 1.357 1.00 96.69 103 ILE A C 1
ATOM 801 O O . ILE A 1 103 ? 4.307 -10.733 0.988 1.00 96.69 103 ILE A O 1
ATOM 805 N N . GLY A 1 104 ? 2.281 -9.912 0.497 1.00 94.88 104 GLY A N 1
ATOM 806 C CA . GLY A 1 104 ? 2.534 -9.840 -0.938 1.00 94.88 104 GLY A CA 1
ATOM 807 C C . GLY A 1 104 ? 3.665 -8.864 -1.284 1.00 94.88 104 GLY A C 1
ATOM 808 O O . GLY A 1 104 ? 4.497 -9.191 -2.124 1.00 94.88 104 GLY A O 1
ATOM 809 N N . ALA A 1 105 ? 3.739 -7.705 -0.617 1.00 94.62 105 ALA A N 1
ATOM 810 C CA . ALA A 1 105 ? 4.808 -6.727 -0.829 1.00 94.62 105 ALA A CA 1
ATOM 811 C C . ALA A 1 105 ? 6.167 -7.298 -0.404 1.00 94.62 105 ALA A C 1
ATOM 813 O O . ALA A 1 105 ? 7.147 -7.184 -1.135 1.00 94.62 105 ALA A O 1
ATOM 814 N N . TYR A 1 106 ? 6.205 -7.985 0.741 1.00 94.75 106 TYR A N 1
ATOM 815 C CA . TYR A 1 106 ? 7.396 -8.678 1.224 1.00 94.75 106 TYR A CA 1
ATOM 816 C C . TYR A 1 106 ? 7.864 -9.754 0.240 1.00 94.75 106 TYR A C 1
ATOM 818 O O . TYR A 1 106 ? 9.054 -9.842 -0.070 1.00 94.75 106 TYR A O 1
ATOM 826 N N . VAL A 1 107 ? 6.923 -10.553 -0.280 1.00 92.69 107 VAL A N 1
ATOM 827 C CA . VAL A 1 107 ? 7.232 -11.599 -1.257 1.00 92.69 107 VAL A CA 1
ATOM 828 C C . VAL A 1 107 ? 7.769 -10.997 -2.553 1.00 92.69 107 VAL A C 1
ATOM 830 O O . VAL A 1 107 ? 8.794 -11.460 -3.050 1.00 92.69 107 VAL A O 1
ATOM 833 N N . ALA A 1 108 ? 7.122 -9.951 -3.070 1.00 88.88 108 ALA A N 1
ATOM 834 C CA . ALA A 1 108 ? 7.550 -9.281 -4.292 1.00 88.88 108 ALA A CA 1
ATOM 835 C C . ALA A 1 108 ? 8.956 -8.675 -4.169 1.00 88.88 108 ALA A C 1
ATOM 837 O O . ALA A 1 108 ? 9.780 -8.877 -5.059 1.00 88.88 108 ALA A O 1
ATOM 838 N N . GLY A 1 109 ? 9.241 -7.990 -3.056 1.00 86.56 109 GLY A N 1
ATOM 839 C CA . GLY A 1 109 ? 10.537 -7.350 -2.825 1.00 86.56 109 GLY A CA 1
ATOM 840 C C . GLY A 1 109 ? 11.679 -8.335 -2.565 1.00 86.56 109 GLY A C 1
ATOM 841 O O . GLY A 1 109 ? 12.813 -8.065 -2.938 1.00 86.56 109 GLY A O 1
ATOM 842 N N . THR A 1 110 ? 11.395 -9.495 -1.959 1.00 86.00 110 THR A N 1
ATOM 843 C CA . THR A 1 110 ? 12.449 -10.436 -1.529 1.00 86.00 110 THR A CA 1
ATOM 844 C C . THR A 1 110 ? 12.716 -11.551 -2.540 1.00 86.00 110 THR A C 1
ATOM 846 O O . THR A 1 110 ? 13.865 -11.931 -2.743 1.00 86.00 110 THR A O 1
ATOM 849 N N . PHE A 1 111 ? 11.672 -12.114 -3.157 1.00 79.50 111 PHE A N 1
ATOM 850 C CA . PHE A 1 111 ? 11.796 -13.339 -3.960 1.00 79.50 111 PHE A CA 1
ATOM 851 C C . PHE A 1 111 ? 11.703 -13.106 -5.467 1.00 79.50 111 PHE A C 1
ATOM 853 O O . PHE A 1 111 ? 12.030 -14.007 -6.235 1.00 79.50 111 PHE A O 1
ATOM 860 N N . VAL A 1 112 ? 11.243 -11.929 -5.899 1.00 73.25 112 VAL A N 1
ATOM 861 C CA . VAL A 1 112 ? 10.924 -11.656 -7.308 1.00 73.25 112 VAL A CA 1
ATOM 862 C C . VAL A 1 112 ? 11.582 -10.358 -7.785 1.00 73.25 112 VAL A C 1
ATOM 864 O O . VAL A 1 112 ? 11.027 -9.636 -8.608 1.00 73.25 112 VAL A O 1
ATOM 867 N N . HIS A 1 113 ? 12.754 -10.015 -7.248 1.00 62.62 113 HIS A N 1
ATOM 868 C CA . HIS A 1 113 ? 13.444 -8.788 -7.634 1.00 62.62 113 HIS A CA 1
ATOM 869 C C . HIS A 1 113 ? 14.068 -8.927 -9.036 1.00 62.62 113 HIS A C 1
ATOM 871 O O . HIS A 1 113 ? 14.804 -9.890 -9.279 1.00 62.62 113 HIS A O 1
ATOM 877 N N . PRO A 1 114 ? 13.802 -8.001 -9.974 1.00 65.25 114 PRO A N 1
ATOM 878 C CA . PRO A 1 114 ? 14.427 -8.036 -11.290 1.00 65.25 114 PRO A CA 1
ATOM 879 C C . PRO A 1 114 ? 15.928 -7.728 -11.207 1.00 65.25 114 PRO A C 1
ATOM 881 O O . PRO A 1 114 ? 16.374 -6.943 -10.370 1.00 65.25 114 PRO A O 1
ATOM 884 N N . HIS A 1 115 ? 16.707 -8.337 -12.103 1.00 62.09 115 HIS A N 1
ATOM 885 C CA . HIS A 1 115 ? 18.112 -7.984 -12.306 1.00 62.09 115 HIS A CA 1
ATOM 886 C C . HIS A 1 115 ? 18.183 -6.803 -13.277 1.00 62.09 115 HIS A C 1
ATOM 888 O O . HIS A 1 115 ? 17.747 -6.911 -14.422 1.00 62.09 115 HIS A O 1
ATOM 894 N N . THR A 1 116 ? 18.720 -5.676 -12.820 1.00 64.31 116 THR A N 1
ATOM 895 C CA . THR A 1 116 ? 18.794 -4.428 -13.588 1.00 64.31 116 THR A CA 1
ATOM 896 C C . THR A 1 116 ? 20.252 -4.036 -13.824 1.00 64.31 116 THR A C 1
ATOM 898 O O . THR A 1 116 ? 20.800 -3.165 -13.147 1.00 64.31 116 THR A O 1
ATOM 901 N N . GLU A 1 117 ? 20.910 -4.703 -14.772 1.00 68.94 117 GLU A N 1
ATOM 902 C CA . GLU A 1 117 ? 22.273 -4.364 -15.200 1.00 68.94 117 GLU A CA 1
ATOM 903 C C . GLU A 1 117 ? 22.251 -3.472 -16.454 1.00 68.94 117 GLU A C 1
ATOM 905 O O . GLU A 1 117 ? 21.364 -3.586 -17.295 1.00 68.94 117 GLU A O 1
ATOM 910 N N . GLY A 1 118 ? 23.228 -2.568 -16.594 1.00 75.69 118 GLY A N 1
ATOM 911 C CA . GLY A 1 118 ? 23.407 -1.771 -17.820 1.00 75.69 118 GLY A CA 1
ATOM 912 C C . GLY A 1 118 ? 22.427 -0.607 -18.031 1.00 75.69 118 GLY A C 1
ATOM 913 O O . GLY A 1 118 ? 22.350 -0.080 -19.138 1.00 75.69 118 GLY A O 1
ATOM 914 N N . LEU A 1 119 ? 21.699 -0.187 -16.993 1.00 82.31 119 LEU A N 1
ATOM 915 C CA . LEU A 1 119 ? 20.742 0.923 -17.063 1.00 82.31 119 LEU A CA 1
ATOM 916 C C . LEU A 1 119 ? 21.398 2.286 -17.357 1.00 82.31 119 LEU A C 1
ATOM 918 O O . LEU A 1 119 ? 22.522 2.558 -16.922 1.00 82.31 119 LEU A O 1
ATOM 922 N N . THR A 1 120 ? 20.654 3.170 -18.034 1.00 88.94 120 THR A N 1
ATOM 923 C CA . THR A 1 120 ? 21.001 4.596 -18.157 1.00 88.94 120 THR A CA 1
ATOM 924 C C . THR A 1 120 ? 20.990 5.268 -16.778 1.00 88.94 120 THR A C 1
ATOM 926 O O . THR A 1 120 ? 20.346 4.786 -15.846 1.00 88.94 120 THR A O 1
ATOM 929 N N . GLU A 1 121 ? 21.685 6.398 -16.621 1.00 89.19 121 GLU A N 1
ATOM 930 C CA . GLU A 1 121 ? 21.679 7.134 -15.343 1.00 89.19 121 GLU A CA 1
ATOM 931 C C . GLU A 1 121 ? 20.269 7.604 -14.946 1.00 89.19 121 GLU A C 1
ATOM 933 O O . GLU A 1 121 ? 19.916 7.561 -13.769 1.00 89.19 121 GLU A O 1
ATOM 938 N N . MET A 1 122 ? 19.430 7.970 -15.924 1.00 90.62 122 MET A N 1
ATOM 939 C CA . MET A 1 122 ? 18.030 8.320 -15.669 1.00 90.62 122 MET A CA 1
ATOM 940 C C . MET A 1 122 ? 17.243 7.106 -15.161 1.00 90.62 122 MET A C 1
ATOM 942 O O . MET A 1 122 ? 16.655 7.169 -14.085 1.00 90.62 122 MET A O 1
ATOM 946 N N . ALA A 1 123 ? 17.315 5.970 -15.860 1.00 89.88 123 ALA A N 1
ATOM 947 C CA . ALA A 1 123 ? 16.624 4.744 -15.467 1.00 89.88 123 ALA A CA 1
ATOM 948 C C . ALA A 1 123 ? 17.031 4.257 -14.066 1.00 89.88 123 ALA A C 1
ATOM 950 O O . ALA A 1 123 ? 16.180 3.816 -13.296 1.00 89.88 123 ALA A O 1
ATOM 951 N N . LYS A 1 124 ? 18.312 4.391 -13.691 1.00 91.38 124 LYS A N 1
ATOM 952 C CA . LYS A 1 124 ? 18.776 4.092 -12.324 1.00 91.38 124 LYS A CA 1
ATOM 953 C C . LYS A 1 124 ? 18.139 5.005 -11.281 1.00 91.38 124 LYS A C 1
ATOM 955 O O . LYS A 1 124 ? 17.732 4.519 -10.234 1.00 91.38 124 LYS A O 1
ATOM 960 N N . SER A 1 125 ? 18.042 6.306 -11.555 1.00 93.69 125 SER A N 1
ATOM 961 C CA . SER A 1 125 ? 17.424 7.257 -10.624 1.00 93.69 125 SER A CA 1
ATOM 962 C C . SER A 1 125 ? 15.923 6.998 -10.448 1.00 93.69 125 SER A C 1
ATOM 964 O O . SER A 1 125 ? 15.418 7.071 -9.329 1.00 93.69 125 SER A O 1
ATOM 966 N N . VAL A 1 126 ? 15.216 6.638 -11.526 1.00 94.62 126 VAL A N 1
ATOM 967 C CA . VAL A 1 126 ? 13.806 6.215 -11.455 1.00 94.62 126 VAL A CA 1
ATOM 968 C C . VAL A 1 126 ? 13.673 4.930 -10.631 1.00 94.62 126 VAL A C 1
ATOM 970 O O . VAL A 1 126 ? 12.791 4.845 -9.778 1.00 94.62 126 VAL A O 1
ATOM 973 N N . LEU A 1 127 ? 14.566 3.956 -10.839 1.00 93.06 127 LEU A N 1
ATOM 974 C CA . LEU A 1 127 ? 14.584 2.704 -10.080 1.00 93.06 127 LEU A CA 1
ATOM 975 C C . LEU A 1 127 ? 14.852 2.928 -8.590 1.00 93.06 127 LEU A C 1
ATOM 977 O O . LEU A 1 127 ? 14.128 2.394 -7.761 1.00 93.06 127 LEU A O 1
ATOM 981 N N . GLU A 1 128 ? 15.808 3.785 -8.234 1.00 94.12 128 GLU A N 1
ATOM 982 C CA . GLU A 1 128 ? 16.065 4.139 -6.834 1.00 94.12 128 GLU A CA 1
ATOM 983 C C . GLU A 1 128 ? 14.815 4.733 -6.165 1.00 94.12 128 GLU A C 1
ATOM 985 O O . GLU A 1 128 ? 14.497 4.431 -5.012 1.00 94.12 128 GLU A O 1
ATOM 990 N N . GLN A 1 129 ? 14.066 5.561 -6.897 1.00 97.38 129 GLN A N 1
ATOM 991 C CA . GLN A 1 129 ? 12.837 6.144 -6.380 1.00 97.38 129 GLN A CA 1
ATOM 992 C C . GLN A 1 129 ? 11.705 5.108 -6.272 1.00 97.38 129 GLN A C 1
ATOM 994 O O . GLN A 1 129 ? 10.964 5.139 -5.284 1.00 97.38 129 GLN A O 1
ATOM 999 N N . HIS A 1 130 ? 11.601 4.171 -7.222 1.00 95.44 130 HIS A N 1
ATOM 1000 C CA . HIS A 1 130 ? 10.713 3.008 -7.134 1.00 95.44 130 HIS A CA 1
ATOM 1001 C C . HIS A 1 130 ? 11.004 2.183 -5.873 1.00 95.44 130 HIS A C 1
ATOM 1003 O O . HIS A 1 130 ? 10.101 1.988 -5.055 1.00 95.44 130 HIS A O 1
ATOM 1009 N N . ASP A 1 131 ? 12.261 1.784 -5.672 1.00 94.00 131 ASP A N 1
ATOM 1010 C CA . ASP A 1 131 ? 12.698 0.950 -4.549 1.00 94.00 131 ASP A CA 1
ATOM 1011 C C . ASP A 1 131 ? 12.449 1.646 -3.209 1.00 94.00 131 ASP A C 1
ATOM 1013 O O . ASP A 1 131 ? 11.901 1.059 -2.277 1.00 94.00 131 ASP A O 1
ATOM 1017 N N . LYS A 1 132 ? 12.738 2.948 -3.126 1.00 97.00 132 LYS A N 1
ATOM 1018 C CA . LYS A 1 132 ? 12.454 3.756 -1.935 1.00 97.00 132 LYS A CA 1
ATOM 1019 C C . LYS A 1 132 ? 10.971 3.746 -1.558 1.00 97.00 132 LYS A C 1
ATOM 1021 O O . LYS A 1 132 ? 10.631 3.616 -0.379 1.00 97.00 132 LYS A O 1
ATOM 1026 N N . TYR A 1 133 ? 10.075 3.909 -2.530 1.00 98.00 133 TYR A N 1
ATOM 1027 C CA . TYR A 1 133 ? 8.634 3.865 -2.272 1.00 98.00 133 TYR A CA 1
ATOM 1028 C C . TYR A 1 133 ? 8.133 2.441 -1.995 1.00 98.00 133 TYR A C 1
ATOM 1030 O O . TYR A 1 133 ? 7.218 2.265 -1.182 1.00 98.00 133 TYR A O 1
ATOM 1038 N N . ALA A 1 134 ? 8.745 1.422 -2.600 1.00 96.12 134 ALA A N 1
ATOM 1039 C CA . ALA A 1 134 ? 8.476 0.021 -2.290 1.00 96.12 134 ALA A CA 1
ATOM 1040 C C . ALA A 1 134 ? 8.864 -0.310 -0.835 1.00 96.12 134 ALA A C 1
ATOM 1042 O O . ALA A 1 134 ? 8.060 -0.888 -0.098 1.00 96.12 134 ALA A O 1
ATOM 1043 N N . ASP A 1 135 ? 10.019 0.164 -0.368 1.00 96.75 135 ASP A N 1
ATOM 1044 C CA . ASP A 1 135 ? 10.461 0.030 1.022 1.00 96.75 135 ASP A CA 1
ATOM 1045 C C . ASP A 1 135 ? 9.521 0.748 1.991 1.00 96.75 135 ASP A C 1
ATOM 1047 O O . ASP A 1 135 ? 9.099 0.190 3.011 1.00 96.75 135 ASP A O 1
ATOM 1051 N N . TRP A 1 136 ? 9.134 1.986 1.675 1.00 98.44 136 TRP A N 1
ATOM 1052 C CA . TRP A 1 136 ? 8.153 2.715 2.479 1.00 98.44 136 TRP A CA 1
ATOM 1053 C C . TRP A 1 136 ? 6.814 1.990 2.532 1.00 98.44 136 TRP A C 1
ATOM 1055 O O . TRP A 1 136 ? 6.208 1.923 3.603 1.00 98.44 136 TRP A O 1
ATOM 1065 N N . THR A 1 137 ? 6.372 1.390 1.428 1.00 98.19 137 THR A N 1
ATOM 1066 C CA . THR A 1 137 ? 5.171 0.548 1.382 1.00 98.19 137 THR A CA 1
ATOM 1067 C C . THR A 1 137 ? 5.297 -0.648 2.315 1.00 98.19 137 THR A C 1
ATOM 1069 O O . THR A 1 137 ? 4.390 -0.897 3.114 1.00 98.19 137 THR A O 1
ATOM 1072 N N . LEU A 1 138 ? 6.420 -1.366 2.257 1.00 97.81 138 LEU A N 1
ATOM 1073 C CA . LEU A 1 138 ? 6.666 -2.556 3.064 1.00 97.81 138 LEU A CA 1
ATOM 1074 C C . LEU A 1 138 ? 6.618 -2.232 4.562 1.00 97.81 138 LEU A C 1
ATOM 1076 O O . LEU A 1 138 ? 5.852 -2.839 5.311 1.00 97.81 138 LEU A O 1
ATOM 1080 N N . TRP A 1 139 ? 7.380 -1.230 5.001 1.00 98.31 139 TRP A N 1
ATOM 1081 C CA . TRP A 1 139 ? 7.463 -0.880 6.419 1.00 98.31 139 TRP A CA 1
ATOM 1082 C C . TRP A 1 139 ? 6.180 -0.241 6.954 1.00 98.31 139 TRP A C 1
ATOM 1084 O O . TRP A 1 139 ? 5.755 -0.542 8.073 1.00 98.31 139 TRP A O 1
ATOM 1094 N N . SER A 1 140 ? 5.526 0.614 6.166 1.00 98.56 140 SER A N 1
ATOM 1095 C CA . SER A 1 140 ? 4.268 1.244 6.581 1.00 98.56 140 SER A CA 1
ATOM 1096 C C . SER A 1 140 ? 3.097 0.263 6.614 1.00 98.56 140 SER A C 1
ATOM 1098 O O . SER A 1 140 ? 2.298 0.324 7.547 1.00 98.56 140 SER A O 1
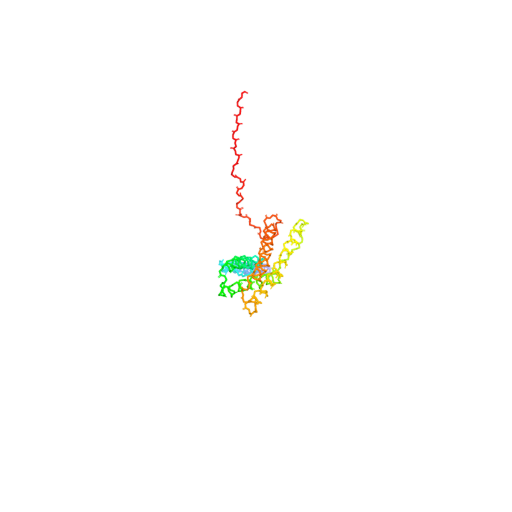ATOM 1100 N N . SER A 1 141 ? 3.006 -0.675 5.664 1.00 98.50 141 SER A N 1
ATOM 110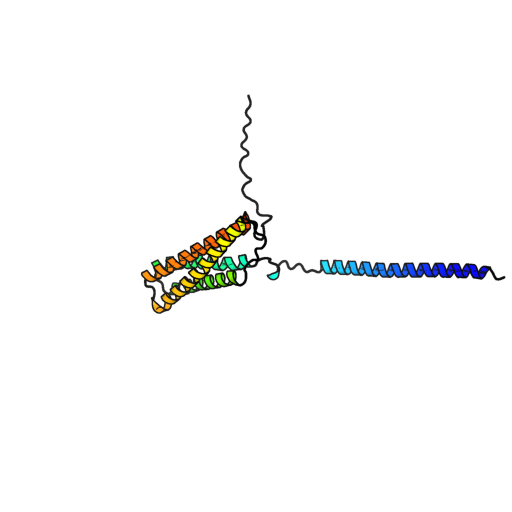1 C CA . SER A 1 141 ? 1.978 -1.726 5.682 1.00 98.50 141 SER A CA 1
ATOM 1102 C C . SER A 1 141 ? 2.194 -2.705 6.837 1.00 98.50 141 SER A C 1
ATOM 1104 O O . SER A 1 141 ? 1.226 -3.067 7.509 1.00 98.50 141 SER A O 1
ATOM 1106 N N . ALA A 1 142 ? 3.448 -3.054 7.152 1.00 98.50 142 ALA A N 1
ATOM 1107 C CA . ALA A 1 142 ? 3.788 -3.838 8.339 1.00 98.50 142 ALA A CA 1
ATOM 1108 C C . ALA A 1 142 ? 3.325 -3.135 9.624 1.00 98.50 142 ALA A C 1
ATOM 1110 O O . ALA A 1 142 ? 2.630 -3.725 10.456 1.00 98.50 142 ALA A O 1
ATOM 1111 N N . LEU A 1 143 ? 3.661 -1.847 9.767 1.00 98.56 143 LEU A N 1
ATOM 1112 C CA . LEU A 1 143 ? 3.240 -1.039 10.907 1.00 98.56 143 LEU A CA 1
ATOM 1113 C C . LEU A 1 143 ? 1.711 -0.939 10.985 1.00 98.56 143 LEU A C 1
ATOM 1115 O O . LEU A 1 143 ? 1.144 -1.125 12.060 1.00 98.56 143 LEU A O 1
ATOM 1119 N N . ALA A 1 144 ? 1.031 -0.697 9.864 1.00 98.44 144 ALA A N 1
ATOM 1120 C CA . ALA A 1 144 ? -0.426 -0.644 9.799 1.00 98.44 144 ALA A CA 1
ATOM 1121 C C . ALA A 1 144 ? -1.074 -1.969 10.227 1.00 98.44 144 ALA A C 1
ATOM 1123 O O . ALA A 1 144 ? -2.038 -1.952 10.994 1.00 98.44 144 ALA A O 1
ATOM 1124 N N . ALA A 1 145 ? -0.535 -3.111 9.790 1.00 98.38 145 ALA A N 1
ATOM 1125 C CA . ALA A 1 145 ? -1.011 -4.430 10.194 1.00 98.38 145 ALA A CA 1
ATOM 1126 C C . ALA A 1 145 ? -0.850 -4.646 11.707 1.00 98.38 145 ALA A C 1
ATOM 1128 O O . ALA A 1 145 ? -1.806 -5.040 12.378 1.00 98.38 145 ALA A O 1
ATOM 1129 N N . VAL A 1 146 ? 0.315 -4.306 12.272 1.00 98.31 146 VAL A N 1
ATOM 1130 C CA . VAL A 1 146 ? 0.560 -4.380 13.723 1.00 98.31 146 VAL A CA 1
ATOM 1131 C C . VAL A 1 146 ? -0.399 -3.471 14.491 1.00 98.31 146 VAL A C 1
ATOM 1133 O O . VAL A 1 146 ? -1.038 -3.915 15.445 1.00 98.31 146 VAL A O 1
ATOM 1136 N N . LEU A 1 147 ? -0.561 -2.217 14.064 1.00 97.62 147 LEU A N 1
ATOM 1137 C CA . LEU A 1 147 ? -1.498 -1.286 14.691 1.00 97.62 147 LEU A CA 1
ATOM 1138 C C . LEU A 1 147 ? -2.938 -1.802 14.614 1.00 97.62 147 LEU A C 1
ATOM 1140 O O . LEU A 1 147 ? -3.686 -1.682 15.585 1.00 97.62 147 LEU A O 1
ATOM 1144 N N . LYS A 1 148 ? -3.324 -2.435 13.502 1.00 97.00 148 LYS A N 1
ATOM 1145 C CA . LYS A 1 148 ? -4.660 -3.010 13.355 1.00 97.00 148 LYS A CA 1
ATOM 1146 C C . LYS A 1 148 ? -4.886 -4.202 14.284 1.00 97.00 148 LYS A C 1
ATOM 1148 O O . LYS A 1 148 ? -5.937 -4.271 14.921 1.00 97.00 148 LYS A O 1
ATOM 1153 N N . ILE A 1 149 ? -3.889 -5.073 14.452 1.00 97.19 149 ILE A N 1
ATOM 1154 C CA . ILE A 1 149 ? -3.904 -6.148 15.461 1.00 97.19 149 ILE A CA 1
ATOM 1155 C C . ILE A 1 149 ? -4.078 -5.551 16.864 1.00 97.19 149 ILE A C 1
ATOM 1157 O O . ILE A 1 149 ? -4.939 -5.994 17.629 1.00 97.19 149 ILE A O 1
ATOM 1161 N N . VAL A 1 150 ? -3.313 -4.505 17.195 1.00 96.50 150 VAL A N 1
ATOM 1162 C CA . VAL A 1 150 ? -3.428 -3.811 18.487 1.00 96.50 150 VAL A CA 1
ATOM 1163 C C . VAL A 1 150 ? -4.833 -3.241 18.683 1.00 96.50 150 VAL A C 1
ATOM 1165 O O . VAL A 1 150 ? -5.393 -3.357 19.780 1.00 96.50 150 VAL A O 1
ATOM 1168 N N . SER A 1 151 ? -5.445 -2.688 17.632 1.00 94.44 151 SER A N 1
ATOM 1169 C CA . SER A 1 151 ? -6.816 -2.195 17.736 1.00 94.44 151 SER A CA 1
ATOM 1170 C C . SER A 1 151 ? -7.819 -3.303 18.042 1.00 94.44 151 SER A C 1
ATOM 1172 O O . SER A 1 151 ? -8.639 -3.170 18.954 1.00 94.44 151 SER A O 1
ATOM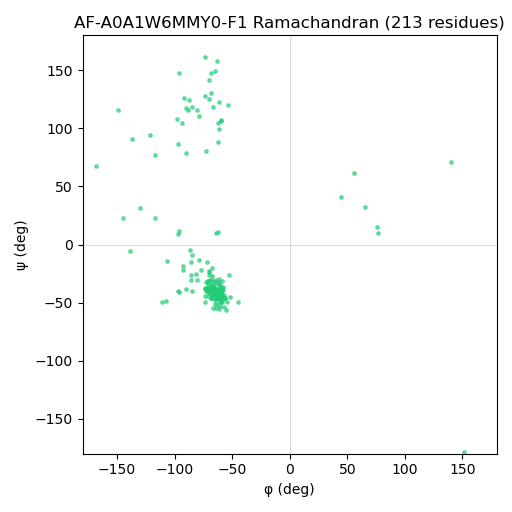 1174 N N . LEU A 1 152 ? -7.709 -4.427 17.334 1.00 93.50 152 LEU A N 1
ATOM 1175 C CA . LEU A 1 152 ? -8.646 -5.544 17.417 1.00 93.50 152 LEU A CA 1
ATOM 1176 C C . LEU A 1 152 ? -8.693 -6.158 18.829 1.00 93.50 152 LEU A C 1
ATOM 1178 O O . LEU A 1 152 ? -9.781 -6.443 19.357 1.00 93.50 152 LEU A O 1
ATOM 1182 N N . PHE A 1 153 ? -7.523 -6.320 19.459 1.00 94.00 153 PHE A N 1
ATOM 1183 C CA . PHE A 1 153 ? -7.380 -7.013 20.743 1.00 94.00 153 PHE A CA 1
ATOM 1184 C C . PHE A 1 153 ? -7.339 -6.081 21.967 1.00 94.00 153 PHE A C 1
ATOM 1186 O O . PHE A 1 153 ? -7.971 -6.398 22.980 1.00 94.00 153 PHE A O 1
ATOM 1193 N N . TRP A 1 154 ? -6.666 -4.925 21.890 1.00 93.56 154 TRP A N 1
ATOM 1194 C CA . TRP A 1 154 ? -6.439 -4.054 23.055 1.00 93.56 154 TRP A CA 1
ATOM 1195 C C . TRP A 1 154 ? -7.264 -2.768 23.046 1.00 93.56 154 TRP A C 1
ATOM 1197 O O . TRP A 1 154 ? -7.885 -2.445 24.061 1.00 93.56 154 TRP A O 1
ATOM 1207 N N . VAL A 1 155 ? -7.288 -2.021 21.938 1.00 89.88 155 VAL A N 1
ATOM 1208 C CA . VAL A 1 155 ? -7.876 -0.666 21.931 1.00 89.88 155 VAL A CA 1
ATOM 1209 C C . VAL A 1 155 ? -9.389 -0.678 21.694 1.00 89.88 155 VAL A C 1
ATOM 1211 O O . VAL A 1 155 ? -10.087 0.160 22.264 1.00 89.88 155 VAL A O 1
ATOM 1214 N N . LYS A 1 156 ? -9.907 -1.658 20.944 1.00 86.12 156 LYS A N 1
ATOM 1215 C CA . LYS A 1 156 ? -11.339 -1.915 20.706 1.00 86.12 156 LYS A CA 1
ATOM 1216 C C . LYS A 1 156 ? -12.086 -0.697 20.130 1.00 86.12 156 LYS A C 1
ATOM 1218 O O . LYS A 1 156 ? -13.029 -0.211 20.749 1.00 86.12 156 LYS A O 1
ATOM 1223 N N . LEU A 1 157 ? -11.682 -0.225 18.942 1.00 83.81 157 LEU A N 1
ATOM 1224 C CA . LEU A 1 157 ? -12.365 0.826 18.157 1.00 83.81 157 LEU A CA 1
ATOM 1225 C C . LEU A 1 157 ? -12.407 2.230 18.792 1.00 83.81 157 LEU A C 1
ATOM 1227 O O . LEU A 1 157 ? -13.347 3.004 18.578 1.00 83.81 157 LEU A O 1
ATOM 1231 N N . LYS A 1 158 ? -11.384 2.626 19.559 1.00 91.19 158 LYS A N 1
ATOM 1232 C CA . LYS A 1 158 ? -11.273 4.040 19.960 1.00 91.19 158 LYS A CA 1
ATOM 1233 C C . LYS A 1 158 ? -10.994 4.897 18.728 1.00 91.19 158 LYS A C 1
ATOM 1235 O O . LYS A 1 158 ? -9.927 4.776 18.134 1.00 91.19 158 LYS A O 1
ATOM 1240 N N . ARG A 1 159 ? -11.905 5.828 18.416 1.00 91.81 159 ARG A N 1
ATOM 1241 C CA . ARG A 1 159 ? -11.817 6.729 17.247 1.00 91.81 159 ARG A CA 1
ATOM 1242 C C . ARG A 1 159 ? -10.432 7.345 17.044 1.00 91.81 159 ARG A C 1
ATOM 1244 O O . ARG A 1 159 ? -9.901 7.268 15.949 1.00 91.81 159 ARG A O 1
ATOM 1251 N N . GLY A 1 160 ? -9.833 7.914 18.093 1.00 94.12 160 GLY A N 1
ATOM 1252 C CA . GLY A 1 160 ? -8.510 8.545 17.983 1.00 94.12 160 GLY A CA 1
ATOM 1253 C C . GLY A 1 160 ? -7.405 7.577 17.546 1.00 94.12 160 GLY A C 1
ATOM 1254 O O . GLY A 1 160 ? -6.538 7.950 16.766 1.00 94.12 160 GLY A O 1
ATOM 1255 N N . PHE A 1 161 ? -7.468 6.321 17.994 1.00 96.06 161 PHE A N 1
ATOM 1256 C CA . PHE A 1 161 ? -6.516 5.294 17.581 1.00 96.06 161 PHE A CA 1
ATOM 1257 C C . PHE A 1 161 ? -6.779 4.835 16.146 1.00 96.06 161 PHE A C 1
ATOM 1259 O O . PHE A 1 161 ? -5.844 4.765 15.361 1.00 96.06 161 PHE A O 1
ATOM 1266 N N . GLU A 1 162 ? -8.040 4.604 15.768 1.00 96.31 162 GLU A N 1
ATOM 1267 C CA . GLU A 1 162 ? -8.390 4.227 14.389 1.00 96.31 162 GLU A CA 1
ATOM 1268 C C . GLU A 1 162 ? -8.015 5.308 13.366 1.00 96.31 162 GLU A C 1
ATOM 1270 O O . GLU A 1 162 ? -7.649 4.976 12.241 1.00 96.31 162 GLU A O 1
ATOM 1275 N N . ILE A 1 163 ? -8.063 6.591 13.749 1.00 97.75 163 ILE A N 1
ATOM 1276 C CA . ILE A 1 163 ? -7.564 7.697 12.917 1.00 97.75 163 ILE A CA 1
ATOM 1277 C C . ILE A 1 163 ? -6.050 7.566 12.717 1.00 97.75 163 ILE A C 1
ATOM 1279 O O . ILE A 1 163 ? -5.571 7.721 11.599 1.00 97.75 163 ILE A O 1
ATOM 1283 N N . ALA A 1 164 ? -5.292 7.237 13.767 1.00 97.75 164 ALA A N 1
ATOM 1284 C CA . ALA A 1 164 ? -3.856 6.996 13.637 1.00 97.75 164 ALA A CA 1
ATOM 1285 C C . ALA A 1 164 ? -3.564 5.792 12.723 1.00 97.75 164 ALA A C 1
ATOM 1287 O O . ALA A 1 164 ? -2.712 5.890 11.843 1.00 97.75 164 ALA A O 1
ATOM 1288 N N . VAL A 1 165 ? -4.315 4.689 12.868 1.00 97.88 165 VAL A N 1
ATOM 1289 C CA . VAL A 1 165 ? -4.222 3.526 11.963 1.00 97.88 165 VAL A CA 1
ATOM 1290 C C . VAL A 1 165 ? -4.516 3.932 10.518 1.00 97.88 165 VAL A C 1
ATOM 1292 O O . VAL A 1 165 ? -3.762 3.574 9.616 1.00 97.88 165 VAL A O 1
ATOM 1295 N N . PHE A 1 166 ? -5.573 4.719 10.301 1.00 98.38 166 PHE A N 1
ATOM 1296 C CA . PHE A 1 166 ? -5.941 5.231 8.984 1.00 98.38 166 PHE A CA 1
ATOM 1297 C C . PHE A 1 166 ? -4.823 6.062 8.353 1.00 98.38 166 PHE A C 1
ATOM 1299 O O . PHE A 1 166 ? -4.506 5.842 7.191 1.00 98.38 166 PHE A O 1
ATOM 1306 N N . VAL A 1 167 ? -4.188 6.966 9.104 1.00 98.69 167 VAL A N 1
ATOM 1307 C CA . VAL A 1 167 ? -3.080 7.788 8.589 1.00 98.69 167 VAL A CA 1
ATOM 1308 C C . VAL A 1 167 ? -1.905 6.918 8.135 1.00 98.69 167 VAL A C 1
ATOM 1310 O O . VAL A 1 167 ? -1.358 7.148 7.059 1.00 98.69 167 VAL A O 1
ATOM 1313 N N . VAL A 1 168 ? -1.545 5.887 8.905 1.00 98.69 168 VAL A N 1
ATOM 1314 C CA . VAL A 1 168 ? -0.466 4.961 8.516 1.00 98.69 168 VAL A CA 1
ATOM 1315 C C . VAL A 1 168 ? -0.856 4.141 7.2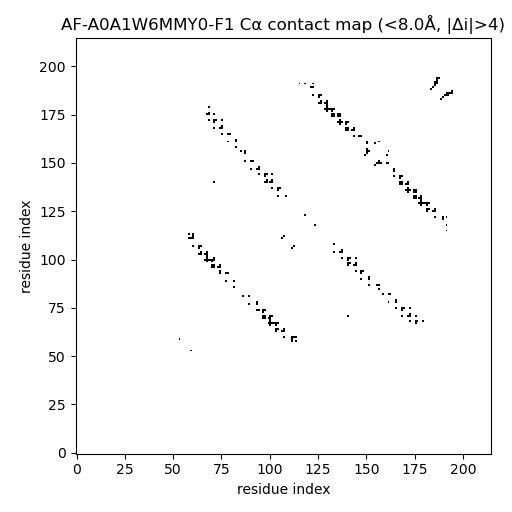79 1.00 98.69 168 VAL A C 1
ATOM 1317 O O . VAL A 1 168 ? -0.046 3.998 6.365 1.00 98.69 168 VAL A O 1
ATOM 1320 N N . MET A 1 169 ? -2.100 3.654 7.195 1.00 98.56 169 MET A N 1
ATOM 1321 C CA . MET A 1 169 ? -2.601 2.960 5.998 1.00 98.56 169 MET A CA 1
ATOM 1322 C C . MET A 1 169 ? -2.642 3.870 4.769 1.00 98.56 169 MET A C 1
ATOM 1324 O O . MET A 1 169 ? -2.281 3.435 3.682 1.00 98.56 169 MET A O 1
ATOM 1328 N N . ALA A 1 170 ? -3.038 5.133 4.931 1.00 98.69 170 ALA A N 1
ATOM 1329 C CA . ALA A 1 170 ? -3.054 6.114 3.854 1.00 98.69 170 ALA A CA 1
ATOM 1330 C C . ALA A 1 170 ? -1.644 6.418 3.343 1.00 98.69 170 ALA A C 1
ATOM 1332 O O . ALA A 1 170 ? -1.439 6.501 2.136 1.00 98.69 170 ALA A O 1
ATOM 1333 N N . PHE A 1 171 ? -0.656 6.504 4.236 1.00 98.75 171 PHE A N 1
ATOM 1334 C CA . PHE A 1 171 ? 0.743 6.633 3.833 1.00 98.75 171 PHE A CA 1
ATOM 1335 C C . PHE A 1 171 ? 1.245 5.396 3.068 1.00 98.75 171 PHE A C 1
ATOM 1337 O O . PHE A 1 171 ? 1.961 5.537 2.077 1.00 98.75 171 PHE A O 1
ATOM 1344 N N . SER A 1 172 ? 0.832 4.193 3.476 1.00 98.50 172 SER A N 1
ATOM 1345 C CA . SER A 1 172 ? 1.144 2.955 2.751 1.00 98.50 172 SER A CA 1
ATOM 1346 C C . SER A 1 172 ? 0.518 2.927 1.353 1.00 98.50 172 SER A C 1
ATOM 1348 O O . SER A 1 172 ? 1.207 2.656 0.375 1.00 98.50 172 SER A O 1
ATOM 1350 N N . ALA A 1 173 ? -0.759 3.301 1.247 1.00 98.50 173 ALA A N 1
ATOM 1351 C CA . ALA A 1 173 ? -1.488 3.434 -0.012 1.00 98.50 173 ALA A CA 1
ATOM 1352 C C . ALA A 1 173 ? -0.861 4.474 -0.959 1.00 98.50 173 ALA A C 1
ATOM 1354 O O . ALA A 1 173 ? -0.746 4.242 -2.162 1.00 98.50 173 ALA A O 1
ATOM 1355 N N . TYR A 1 174 ? -0.421 5.611 -0.421 1.00 98.62 174 TYR A N 1
ATOM 1356 C CA . TYR A 1 174 ? 0.319 6.613 -1.183 1.00 98.62 174 TYR A CA 1
ATOM 1357 C C . TYR A 1 174 ? 1.651 6.050 -1.691 1.00 98.62 174 TYR A C 1
ATOM 1359 O O . TYR A 1 174 ? 1.923 6.094 -2.886 1.00 98.62 174 TYR A O 1
ATOM 1367 N N . SER A 1 175 ? 2.440 5.449 -0.797 1.00 98.38 175 SER A N 1
ATOM 1368 C CA . SER A 1 175 ? 3.757 4.904 -1.141 1.00 98.38 175 SER A CA 1
ATOM 1369 C C . SER A 1 175 ? 3.663 3.820 -2.216 1.00 98.38 175 SER A C 1
ATOM 1371 O O . SER A 1 175 ? 4.450 3.831 -3.156 1.00 98.38 175 SER A O 1
ATOM 1373 N N . VAL A 1 176 ? 2.670 2.925 -2.138 1.00 97.81 176 VAL A N 1
ATOM 1374 C CA . VAL A 1 176 ? 2.520 1.850 -3.131 1.00 97.81 176 VAL A CA 1
ATOM 1375 C C . VAL A 1 176 ? 2.067 2.383 -4.489 1.00 97.81 176 VAL A C 1
ATOM 1377 O O . VAL A 1 176 ? 2.451 1.842 -5.524 1.00 97.81 176 VAL A O 1
ATOM 1380 N N . SER A 1 177 ? 1.291 3.471 -4.495 1.00 97.75 177 SER A N 1
ATOM 1381 C CA . SER A 1 177 ? 0.875 4.147 -5.727 1.00 97.75 177 SER A CA 1
ATOM 1382 C C . SER A 1 177 ? 2.066 4.807 -6.420 1.00 97.75 177 SER A C 1
ATOM 1384 O O . SER A 1 177 ? 2.236 4.638 -7.623 1.00 97.75 177 SER A O 1
ATOM 1386 N N . GLU A 1 178 ? 2.931 5.483 -5.658 1.00 98.19 178 GLU A N 1
ATOM 1387 C CA . GLU A 1 178 ? 4.169 6.071 -6.180 1.00 98.19 178 GLU A CA 1
ATOM 1388 C C . GLU A 1 178 ? 5.134 4.994 -6.690 1.00 98.19 178 GLU A C 1
ATOM 1390 O O . GLU A 1 178 ? 5.645 5.108 -7.800 1.00 98.19 178 GLU A O 1
ATOM 1395 N N . ALA A 1 179 ? 5.328 3.899 -5.945 1.00 96.25 179 ALA A N 1
ATOM 1396 C CA . ALA A 1 179 ? 6.121 2.765 -6.421 1.00 96.25 179 ALA A CA 1
ATOM 1397 C C . ALA A 1 179 ? 5.574 2.234 -7.759 1.00 96.25 179 ALA A C 1
ATOM 1399 O O . ALA A 1 179 ? 6.332 2.047 -8.711 1.00 96.25 179 ALA A O 1
ATOM 1400 N N . GLY A 1 180 ? 4.253 2.064 -7.873 1.00 94.69 180 GLY A N 1
ATOM 1401 C CA . GLY A 1 180 ? 3.600 1.688 -9.128 1.00 94.69 180 GLY A CA 1
ATOM 1402 C C . GLY A 1 180 ? 3.836 2.695 -10.259 1.00 94.69 180 GLY A C 1
ATOM 1403 O O . GLY A 1 180 ? 4.104 2.287 -11.388 1.00 94.69 180 GLY A O 1
ATOM 1404 N N . HIS A 1 181 ? 3.806 3.996 -9.959 1.00 95.94 181 HIS A N 1
ATOM 1405 C CA . HIS A 1 181 ? 4.070 5.057 -10.929 1.00 95.94 181 HIS A CA 1
ATOM 1406 C C . HIS A 1 181 ? 5.491 4.969 -11.500 1.00 95.94 181 HIS A C 1
ATOM 1408 O O . HIS A 1 181 ? 5.644 4.807 -12.712 1.00 95.94 181 HIS A O 1
ATOM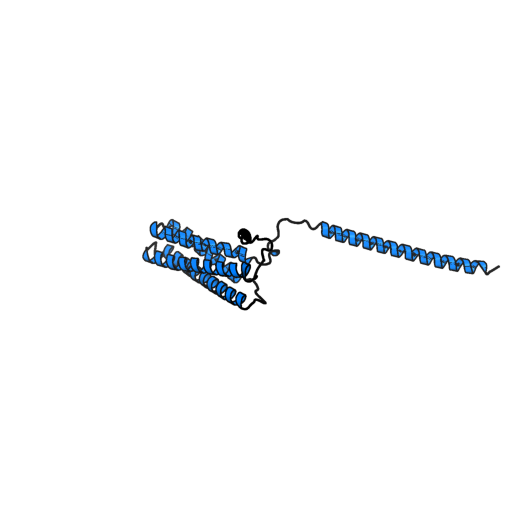 1414 N N . TYR A 1 182 ? 6.523 4.964 -10.649 1.00 95.56 182 TYR A N 1
ATOM 1415 C CA . TYR A 1 182 ? 7.911 4.814 -11.107 1.00 95.56 182 TYR A CA 1
ATOM 1416 C C . TYR A 1 182 ? 8.147 3.462 -11.792 1.00 95.56 182 TYR A C 1
ATOM 1418 O O . TYR A 1 182 ? 8.875 3.392 -12.777 1.00 95.56 182 TYR A O 1
ATOM 1426 N N . GLY A 1 183 ? 7.471 2.398 -11.345 1.00 92.19 183 GLY A N 1
ATOM 1427 C CA . GLY A 1 183 ? 7.508 1.094 -12.009 1.00 92.19 183 GLY A CA 1
ATOM 1428 C C . GLY A 1 183 ? 6.957 1.147 -13.437 1.00 92.19 183 GLY A C 1
ATOM 1429 O O . GLY A 1 183 ? 7.554 0.594 -14.358 1.00 92.19 183 GLY A O 1
ATOM 1430 N N . SER A 1 184 ? 5.852 1.865 -13.652 1.00 91.00 184 SER A N 1
ATOM 1431 C CA . SER A 1 184 ? 5.302 2.078 -14.995 1.00 91.00 184 SER A CA 1
ATOM 1432 C C . SER A 1 184 ? 6.219 2.942 -15.866 1.00 91.00 184 SER A C 1
ATOM 1434 O O . SER A 1 184 ? 6.414 2.624 -17.036 1.00 91.00 184 SER A O 1
ATOM 1436 N N . GLN A 1 185 ? 6.851 3.972 -15.296 1.00 93.25 185 GLN A N 1
ATOM 1437 C CA . GLN A 1 185 ? 7.833 4.798 -15.998 1.00 93.25 185 GLN A CA 1
ATOM 1438 C C . GLN A 1 185 ? 9.049 3.975 -16.441 1.00 93.25 185 GLN A C 1
ATOM 1440 O O . GLN A 1 185 ? 9.484 4.103 -17.585 1.00 93.25 185 GLN A O 1
ATOM 1445 N N . LEU A 1 186 ? 9.565 3.099 -15.574 1.00 90.12 186 LEU A N 1
ATOM 1446 C CA . LEU A 1 186 ? 10.669 2.201 -15.915 1.00 90.12 186 LEU A CA 1
ATOM 1447 C C . LEU A 1 186 ? 10.343 1.352 -17.141 1.00 90.12 186 LEU A C 1
ATOM 1449 O O . LEU A 1 186 ? 11.157 1.260 -18.055 1.00 90.12 186 LEU A O 1
ATOM 1453 N N . VAL A 1 187 ? 9.144 0.771 -17.179 1.00 88.38 187 VAL A N 1
ATOM 1454 C CA . VAL A 1 187 ? 8.735 -0.113 -18.273 1.00 88.38 187 VAL A CA 1
ATOM 1455 C C . VAL A 1 187 ? 8.427 0.674 -19.546 1.00 88.38 187 VAL A C 1
ATOM 1457 O O . VAL A 1 187 ? 8.937 0.312 -20.598 1.00 88.38 187 VAL A O 1
ATOM 1460 N N . TYR A 1 188 ? 7.617 1.732 -19.485 1.00 86.56 188 TYR A N 1
ATOM 1461 C CA . TYR A 1 188 ? 7.078 2.384 -20.687 1.00 86.56 188 TYR A CA 1
ATOM 1462 C C . TYR A 1 188 ? 7.908 3.558 -21.216 1.00 86.56 188 TYR A C 1
ATOM 1464 O O . TYR A 1 188 ? 7.765 3.905 -22.384 1.00 86.56 188 TYR A O 1
ATOM 1472 N N . ILE A 1 189 ? 8.751 4.182 -20.387 1.00 87.81 189 ILE A N 1
ATOM 1473 C CA . ILE A 1 189 ? 9.561 5.347 -20.780 1.00 87.81 189 ILE A CA 1
ATOM 1474 C C . ILE A 1 189 ? 11.044 4.978 -20.838 1.00 87.81 189 ILE A C 1
ATOM 1476 O O . ILE A 1 189 ? 11.706 5.237 -21.838 1.00 87.81 189 ILE A O 1
ATOM 1480 N N . GLU A 1 190 ? 11.564 4.337 -19.788 1.00 87.31 190 GLU A N 1
ATOM 1481 C CA . GLU A 1 190 ? 13.001 4.035 -19.676 1.00 87.31 190 GLU A CA 1
ATOM 1482 C C . GLU A 1 190 ? 13.411 2.717 -20.358 1.00 87.31 190 GLU A C 1
ATOM 1484 O O . GLU A 1 190 ? 14.595 2.382 -20.409 1.00 87.31 190 GLU A O 1
ATOM 1489 N N . GLY A 1 191 ? 12.452 1.948 -20.882 1.00 82.94 191 GLY A N 1
ATOM 1490 C CA . GLY A 1 191 ? 12.728 0.709 -21.612 1.00 82.94 191 GLY A CA 1
ATOM 1491 C C . GLY A 1 191 ? 13.094 -0.496 -20.730 1.00 82.94 191 GLY A C 1
ATOM 1492 O O . GLY A 1 191 ? 13.529 -1.531 -21.238 1.00 82.94 191 GLY A O 1
ATOM 1493 N N . VAL A 1 192 ? 12.945 -0.386 -19.408 1.00 78.00 192 VAL A N 1
ATOM 1494 C CA . VAL A 1 192 ? 13.367 -1.382 -18.414 1.00 78.00 192 VAL A CA 1
ATOM 1495 C C . VAL A 1 192 ? 12.229 -2.365 -18.143 1.00 78.00 192 VAL A C 1
ATOM 1497 O O . VAL A 1 192 ? 11.500 -2.269 -17.158 1.00 78.00 192 VAL A O 1
ATOM 1500 N N . GLY A 1 193 ? 12.051 -3.322 -19.052 1.00 75.94 193 GLY A N 1
ATOM 1501 C CA . GLY A 1 193 ? 11.037 -4.372 -18.944 1.00 75.94 193 GLY A CA 1
ATOM 1502 C C . GLY A 1 193 ? 10.557 -4.871 -20.307 1.00 75.94 193 GLY A C 1
ATOM 1503 O O . GLY A 1 193 ? 11.052 -4.408 -21.336 1.00 75.94 193 GLY A O 1
ATOM 1504 N N . PRO A 1 194 ? 9.596 -5.814 -20.341 1.00 68.25 194 PRO A N 1
ATOM 1505 C CA . PRO A 1 194 ? 8.999 -6.284 -21.586 1.00 68.25 194 PRO A CA 1
ATOM 1506 C C . PRO A 1 194 ? 8.339 -5.108 -22.315 1.00 68.25 194 PRO A C 1
ATOM 1508 O O . PRO A 1 194 ? 7.305 -4.606 -21.881 1.00 68.25 194 PRO A O 1
ATOM 1511 N N . GLN A 1 195 ? 8.956 -4.645 -23.403 1.00 64.88 195 GLN A N 1
ATOM 1512 C CA . GLN A 1 195 ? 8.395 -3.580 -24.228 1.00 64.88 195 GLN A CA 1
ATOM 1513 C C . GLN A 1 195 ? 7.176 -4.121 -24.978 1.00 64.88 195 GLN A C 1
ATOM 1515 O O . GLN A 1 195 ? 7.254 -5.142 -25.669 1.00 64.88 195 GLN A O 1
ATOM 1520 N N . GLY A 1 196 ? 6.036 -3.449 -24.835 1.00 61.03 196 GLY A N 1
ATOM 1521 C CA . GLY A 1 196 ? 4.836 -3.743 -25.608 1.00 61.03 196 GLY A CA 1
ATOM 1522 C C . GLY A 1 196 ? 5.010 -3.269 -27.047 1.00 61.03 196 GLY A C 1
ATOM 1523 O O . GLY A 1 196 ? 4.498 -2.216 -27.399 1.00 61.03 196 GLY A O 1
ATOM 1524 N N . ASN A 1 197 ? 5.705 -4.040 -27.886 1.00 54.94 197 ASN A N 1
ATOM 1525 C CA . ASN A 1 197 ? 6.015 -3.690 -29.285 1.00 54.94 197 ASN A CA 1
ATOM 1526 C C . ASN A 1 197 ? 4.788 -3.550 -30.221 1.00 54.94 197 ASN A C 1
ATOM 1528 O O . ASN A 1 197 ? 4.956 -3.455 -31.433 1.00 54.94 197 ASN A O 1
ATOM 1532 N N . TYR A 1 198 ? 3.565 -3.548 -29.685 1.00 63.53 198 TYR A N 1
ATOM 1533 C CA . TYR A 1 198 ? 2.306 -3.533 -30.437 1.00 63.53 198 TYR A CA 1
ATOM 1534 C C . TYR A 1 198 ? 1.202 -2.724 -29.737 1.00 63.53 198 TYR A C 1
ATOM 1536 O O . TYR A 1 198 ? 0.021 -2.985 -29.951 1.00 63.53 198 TYR A O 1
ATOM 1544 N N . ILE A 1 199 ? 1.561 -1.788 -28.854 1.00 64.44 199 ILE A N 1
ATOM 1545 C CA . ILE A 1 199 ? 0.590 -0.858 -28.266 1.00 64.44 199 ILE A CA 1
ATOM 1546 C C . ILE A 1 199 ? 0.490 0.357 -29.191 1.00 64.44 199 ILE A C 1
ATOM 1548 O O . ILE A 1 199 ? 1.478 1.061 -29.384 1.00 64.44 199 ILE A O 1
ATOM 1552 N N . GLU A 1 200 ? -0.685 0.580 -29.783 1.00 62.91 200 GLU A N 1
ATOM 1553 C CA . GLU A 1 200 ? -0.971 1.797 -30.548 1.00 62.91 200 GLU A CA 1
ATOM 1554 C C . GLU A 1 200 ? -0.862 3.017 -29.622 1.00 62.91 200 GLU A C 1
ATOM 1556 O O . GLU A 1 200 ? -1.521 3.098 -28.585 1.00 62.91 200 GLU A O 1
ATOM 1561 N N . THR A 1 201 ? -0.002 3.968 -29.975 1.00 62.84 201 THR A N 1
ATOM 1562 C CA . THR A 1 201 ? 0.053 5.278 -29.326 1.00 62.84 201 THR A CA 1
ATOM 1563 C C . THR A 1 201 ? -1.045 6.159 -29.915 1.00 62.84 201 THR A C 1
ATOM 1565 O O . THR A 1 201 ? -0.980 6.499 -31.092 1.00 62.84 201 THR A O 1
ATOM 1568 N N . GLU A 1 202 ? -2.028 6.564 -29.104 1.00 59.50 202 GLU A N 1
ATOM 1569 C CA . GLU A 1 202 ? -3.194 7.391 -29.495 1.00 59.50 202 GLU A CA 1
ATOM 1570 C C . GLU A 1 202 ? -2.848 8.813 -30.016 1.00 59.50 202 GLU A C 1
ATOM 1572 O O . GLU A 1 202 ? -3.725 9.657 -30.170 1.00 59.50 202 GLU A O 1
ATOM 1577 N N . SER A 1 203 ? -1.578 9.131 -30.280 1.00 52.03 203 SER A N 1
ATOM 1578 C CA . SER A 1 203 ? -1.097 10.490 -30.561 1.00 52.03 203 SER A CA 1
ATOM 1579 C C . SER A 1 203 ? -0.960 10.867 -32.046 1.00 52.03 203 SER A C 1
ATOM 1581 O O . SER A 1 203 ? -0.382 11.914 -32.326 1.00 52.03 203 SER A O 1
ATOM 1583 N N . GLU A 1 204 ? -1.476 10.080 -32.998 1.00 49.53 204 GLU A N 1
ATOM 1584 C CA . GLU A 1 204 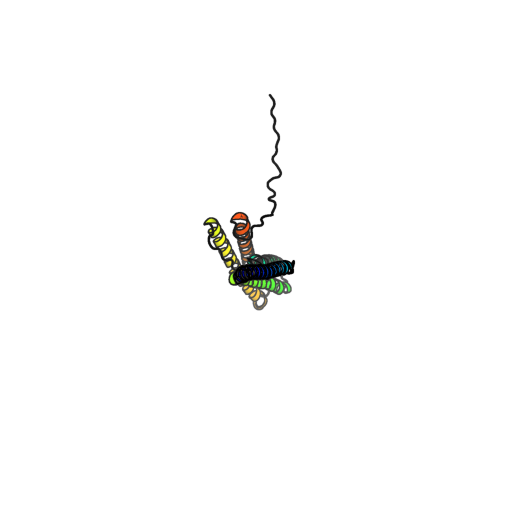? -1.385 10.393 -34.444 1.00 49.53 204 GLU A CA 1
ATOM 1585 C C . GLU A 1 204 ? -2.733 10.616 -35.161 1.00 49.53 204 GLU A C 1
ATOM 1587 O O . GLU A 1 204 ? -2.803 10.548 -36.384 1.00 49.53 204 GLU A O 1
ATOM 1592 N N . GLU A 1 205 ? -3.807 10.971 -34.449 1.00 49.50 205 GLU A N 1
ATOM 1593 C CA . GLU A 1 205 ? -5.039 11.458 -35.092 1.00 49.50 205 GLU A CA 1
ATOM 1594 C C . GLU A 1 205 ? -5.404 12.868 -34.612 1.00 49.50 205 GLU A C 1
ATOM 1596 O O . GLU A 1 205 ? -6.090 13.052 -33.609 1.00 49.50 205 GLU A O 1
ATOM 1601 N N . GLY A 1 206 ? -4.967 13.885 -35.364 1.00 47.69 206 GLY A N 1
ATOM 1602 C CA . GLY A 1 206 ? -5.585 15.212 -35.307 1.00 47.69 206 GLY A CA 1
ATOM 1603 C C . GLY A 1 206 ? -4.634 16.401 -35.365 1.00 47.69 206 GLY A C 1
ATOM 1604 O O . GLY A 1 206 ? -4.505 17.108 -34.377 1.00 47.69 206 GLY A O 1
ATOM 1605 N N . HIS A 1 207 ? -4.020 16.656 -36.525 1.00 44.28 207 HIS A N 1
ATOM 1606 C CA . HIS A 1 207 ? -3.773 18.019 -37.030 1.00 44.28 207 HIS A CA 1
ATOM 1607 C C . HIS A 1 207 ? -3.311 17.974 -38.501 1.00 44.28 207 HIS A C 1
ATOM 1609 O O . HIS A 1 207 ? -2.182 18.319 -38.838 1.00 44.28 207 HIS A O 1
ATOM 1615 N N . GLU A 1 208 ? -4.209 17.576 -39.404 1.00 41.69 208 GLU A N 1
ATOM 1616 C CA . GLU A 1 208 ? -4.193 18.110 -40.771 1.00 41.69 208 GLU A CA 1
ATOM 1617 C C . GLU A 1 208 ? -5.215 19.249 -40.823 1.00 41.69 208 GLU A C 1
ATOM 1619 O O . GLU A 1 208 ? -6.387 19.047 -41.137 1.00 41.69 208 GLU A O 1
ATOM 1624 N N . GLU A 1 209 ? -4.789 20.459 -40.454 1.00 41.03 209 GLU A N 1
ATOM 1625 C CA . GLU A 1 209 ? -5.546 21.666 -40.778 1.00 41.03 209 GLU A CA 1
ATOM 1626 C C . GLU A 1 209 ? -4.993 22.227 -42.090 1.00 41.03 209 GLU A C 1
ATOM 1628 O O . GLU A 1 209 ? -3.885 22.755 -42.181 1.00 41.03 209 GLU A O 1
ATOM 1633 N N . SER A 1 210 ? -5.779 21.993 -43.136 1.00 47.53 210 SER A N 1
ATOM 1634 C CA . SER A 1 210 ? -5.688 22.620 -44.445 1.00 47.53 210 SER A CA 1
ATOM 1635 C C . SER A 1 210 ? -5.708 24.141 -44.305 1.00 47.53 210 SER A C 1
ATOM 1637 O O . SER A 1 210 ? -6.745 24.680 -43.939 1.00 47.53 210 SER A O 1
ATOM 1639 N N . ASP A 1 211 ? -4.656 24.825 -44.752 1.00 43.78 211 ASP A N 1
ATOM 1640 C CA . ASP A 1 211 ? -4.780 26.202 -45.236 1.00 43.78 211 ASP A CA 1
ATOM 1641 C C . ASP A 1 211 ? -3.959 26.404 -46.513 1.00 43.78 211 ASP A C 1
ATOM 1643 O O . ASP A 1 211 ? -2.772 26.739 -46.523 1.00 43.78 211 ASP A O 1
ATOM 1647 N N . GLY A 1 212 ? -4.638 26.175 -47.638 1.00 38.50 212 GLY A N 1
ATOM 1648 C CA . GLY A 1 212 ? -4.250 26.718 -48.928 1.00 38.50 212 GLY A CA 1
ATOM 1649 C C . GLY A 1 212 ? -4.689 28.177 -49.016 1.00 38.50 212 GLY A C 1
ATOM 1650 O O . GLY A 1 212 ? -5.876 28.461 -49.159 1.00 38.50 212 GLY A O 1
ATOM 1651 N N . HIS A 1 213 ? -3.735 29.106 -49.002 1.00 48.88 213 HIS A N 1
ATOM 1652 C CA . HIS A 1 213 ? -3.985 30.491 -49.387 1.00 48.88 213 HIS A CA 1
ATOM 1653 C C . HIS A 1 213 ? -3.572 30.731 -50.838 1.00 48.88 213 HIS A C 1
ATOM 1655 O O . HIS A 1 213 ? -2.395 30.798 -51.185 1.00 48.88 213 HIS A O 1
ATOM 1661 N N . SER A 1 214 ? -4.589 30.888 -51.680 1.00 43.84 214 SER A N 1
AT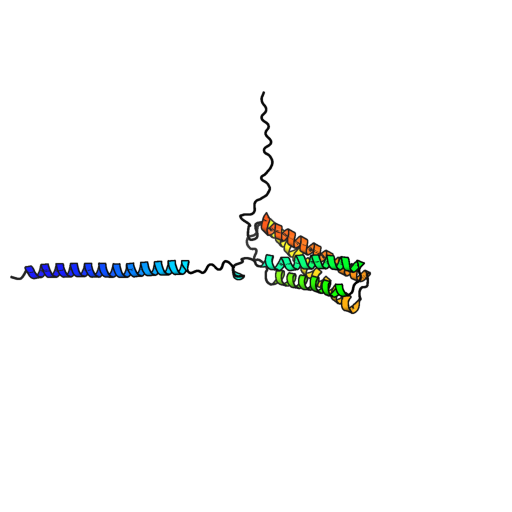OM 1662 C CA . SER A 1 214 ? -4.530 31.633 -52.930 1.00 43.84 214 SER A CA 1
ATOM 1663 C C . SER A 1 214 ? -4.367 33.128 -52.646 1.00 43.84 214 SER A C 1
ATOM 1665 O O . SER A 1 214 ? -5.177 33.668 -51.894 1.00 43.84 214 SER A O 1
ATOM 1667 N N . HIS A 1 215 ? -3.400 33.783 -53.290 1.00 41.22 215 HIS A N 1
ATOM 1668 C CA . HIS A 1 215 ? -3.563 35.041 -54.034 1.00 41.22 215 HIS A CA 1
ATOM 1669 C C . HIS A 1 215 ? -2.318 35.322 -54.878 1.00 41.22 215 HIS A C 1
ATOM 1671 O O . HIS A 1 215 ? -1.196 35.164 -54.351 1.00 41.22 215 HIS A O 1
#

Mean predicted aligned error: 14.95 Å

Radius of gyration: 35.81 Å; Cα contacts (8 Å, |Δi|>4): 164; chains: 1; bounding box: 68×102×98 Å

Secondary structure (DSSP, 8-state):
--SHHHHHHHHHHHHHHHHHHHHHHHHHHHHHHHHHHHHHHHHH-----SSPPGGG-S--HHHHHHHHHHHHHHHHHHHHHHHHH--THHHHHHHHHHHHHHHHHHHHHHHSPPP--S--HHHHHHHHHHHHHHHHHHHHHHHHHHHHHHIIIII-S-HHHHHHHHHHHHHHHHHHHHHHHHHHHHHHTS--S---TT---GGGSS---------

Sequence (215 aa):
MKTKHFFSAILVIAFLGSLTKTFALNEERYSLDATELSASIASAVQSDSVKADFDAFPNLHPMVVHFPIVLLLLAVVLQLIQLFTLNRTMDWVILLMVGSGFIGAYVAGTFVHPHTEGLTEMAKSVLEQHDKYADWTLWSSALAAVLKIVSLFWVKLKRGFEIAVFVVMAFSAYSVSEAGHYGSQLVYIEGVGPQGNYIETESEEGHEESDGHSH

Organism: NCBI:txid331648

Solvent-accessible surface area (backbone atoms only — not comparable to full-atom values): 12054 Å² total; per-residue (Å²): 143,75,71,74,63,59,60,56,53,55,54,52,54,54,50,53,58,53,51,54,52,55,51,54,55,49,53,52,50,52,52,50,52,53,48,53,49,50,52,50,48,56,65,67,63,59,77,79,61,90,68,78,60,80,86,74,50,96,67,63,32,70,75,42,46,53,52,19,46,54,27,27,48,49,20,34,55,51,43,55,53,34,74,77,66,71,49,73,76,51,51,58,55,33,39,51,26,25,40,50,12,27,52,32,38,51,45,29,66,70,78,39,64,81,89,84,76,90,67,54,75,66,45,47,54,43,48,53,52,18,50,53,21,45,50,48,19,37,56,30,24,47,50,27,30,52,47,43,53,46,30,69,77,73,60,65,78,43,64,74,57,52,51,54,41,38,53,39,28,45,51,16,32,49,23,36,50,50,17,51,49,35,49,48,43,32,29,76,71,61,61,60,55,88,68,70,91,80,67,84,71,89,83,82,80,88,82,87,78,87,79,88,81,88,132

pLDDT: mean 80.37, std 17.78, range [38.5, 98.75]

Foldseek 3Di:
DPDPVVVVVVVVVVVVVVVVVVVVVVVVVVVVVVVVVVVVVVVVPPPPPVDDDPVPFLACLVVLLVLLLVLLLVLLVLLVVCLVVVDLVSLVVSLCSLVVSLVSLVCSVPPGDDDDPPFDPVLVVLVVLLVVLSVLLNVLSVVLSVLSVCCNPPVRRDSVSSVVSSVSSVSNNVSSVSSVVSVCCSVDPRVNGPHPPDDDDPPPPDDPDDDDDDD